Protein AF-A0A259LUR7-F1 (afdb_monomer_lite)

Sequence (280 aa):
MTHTVEKIGGTCMSRAPELLDSLWLRDDPYGRIFVVSAFGGITNRLLEHKKSGQSGVYALFADADNDEGWSEALTATGAEMIRLNSEILSDVGDRQRADAFVRDRIEGARACMIDLQRLCSYGHFRIEAHLMTLRELLSGLGEAHSAFVSTLLLNRNGVNARFVDLTGWRDDAQPDLETRISQGLEGLDLSSDLPIVTGYAQCSEGLMREYDRGYTEVVFAHMAAQTHAAEAIIHKEFHLSSADPKLVGLDNVRKIGRTSYDVADQLSNLGMEAIHPNAA

Radius of gyration: 19.08 Å; chains: 1; bounding box: 49×48×49 Å

Foldseek 3Di:
DFAEEEEEEQDVLLCLVVCCDVPCPDDPNFRYEYAYFFHPCLLCQLQNPPPPRHGHLLNVLVPPPRPCPSVVSLVVSLVVLLVSLVVLDVDPVLSVVLNVLSVVLSVVLVVVSVVLVVVVVPVVDDSVVCSLVNSLSSRLSRQQSSLSSSQSSVVVVVAQEDEQRQSCVVPPDAAALLVSLCVSCPPDDRRRYHYRYGLGHRHPVRQCVVQPSLSSLQSQLSNCVSVVHPYRYYDDPDAQWPDPCVVVNPVPIDHDDDDDLVVQLVCCVVVSNPHRNVSD

Secondary structure (DSSP, 8-state):
---EEEEE-HHHHTTTTTTIIIIISSS-S-SEEEEEPPPTTHHHHHSB-TTT--B-HHHHHHSTT-TTHHHHHHHHHHHHHHHHHHHH--SHHHHHHHHHHHHHHHHHHHHHHHHHHHHHTSTT--THHHHHHHHHHHHHHHHHHHHHHHHHHHHHTT--EEEE--S-TT------HHHHHHHHHTT--TTT-EEEEES----TT-HHHHHTT-HHHHHHHHHHHHHT-SEEEEE-SS--BSS-HHHH-GGG--B--S--HHHHHHHHHTT--SS-GGG-

Structure (mmCIF, N/CA/C/O backbone):
data_AF-A0A259LUR7-F1
#
_entry.id   AF-A0A259LUR7-F1
#
loop_
_atom_site.group_PDB
_atom_site.id
_atom_site.type_symbol
_atom_site.label_atom_id
_atom_site.label_alt_id
_atom_site.label_comp_id
_atom_site.label_asym_id
_atom_site.label_entity_id
_atom_site.label_seq_id
_atom_site.pdbx_PDB_ins_code
_atom_site.Cartn_x
_atom_site.Cartn_y
_atom_site.Cartn_z
_atom_site.occupancy
_atom_site.B_iso_or_equiv
_atom_site.auth_seq_id
_atom_site.auth_comp_id
_atom_site.auth_asym_id
_atom_site.auth_atom_id
_atom_site.pdbx_PDB_model_num
ATOM 1 N N . MET A 1 1 ? -7.204 10.844 23.139 1.00 67.88 1 MET A N 1
ATOM 2 C CA . MET A 1 1 ? -8.088 9.764 22.657 1.00 67.88 1 MET A CA 1
ATOM 3 C C . MET A 1 1 ? -7.247 8.503 22.607 1.00 67.88 1 MET A C 1
ATOM 5 O O . MET A 1 1 ? -6.068 8.622 22.313 1.00 67.88 1 MET A O 1
ATOM 9 N N . THR A 1 2 ? -7.793 7.348 22.968 1.00 90.50 2 THR A N 1
ATOM 10 C CA . THR A 1 2 ? -7.097 6.066 22.788 1.00 90.50 2 THR A CA 1
ATOM 11 C C . THR A 1 2 ? -7.327 5.631 21.345 1.00 90.50 2 THR A C 1
ATOM 13 O O . THR A 1 2 ? -8.485 5.528 20.950 1.00 90.50 2 THR A O 1
ATOM 16 N N . HIS A 1 3 ? -6.267 5.424 20.562 1.00 96.56 3 HIS A N 1
ATOM 17 C CA . HIS A 1 3 ? -6.364 4.958 19.174 1.00 96.56 3 HIS A CA 1
ATOM 18 C C . HIS A 1 3 ? -5.479 3.739 18.914 1.00 96.56 3 HIS A C 1
ATOM 20 O O . HIS A 1 3 ? -4.580 3.424 19.700 1.00 96.56 3 HIS A O 1
ATOM 26 N N . THR A 1 4 ? -5.737 3.068 17.796 1.00 97.88 4 THR A N 1
ATOM 27 C CA . THR A 1 4 ? -4.938 1.946 17.296 1.00 97.88 4 THR A CA 1
ATOM 28 C C . THR A 1 4 ? -4.273 2.306 15.973 1.00 97.88 4 THR A C 1
ATOM 30 O O . THR A 1 4 ? -4.775 3.121 15.195 1.00 97.88 4 THR A O 1
ATOM 33 N N . VAL A 1 5 ? -3.127 1.684 15.707 1.00 98.38 5 VAL A N 1
ATOM 34 C CA . VAL A 1 5 ? -2.530 1.648 14.368 1.00 98.38 5 VAL A CA 1
ATOM 35 C C . VAL A 1 5 ? -2.613 0.206 13.894 1.00 98.38 5 VAL A C 1
ATOM 37 O O . VAL A 1 5 ? -2.293 -0.716 14.643 1.00 98.38 5 VAL A O 1
ATOM 40 N N . GLU A 1 6 ? -3.096 -0.005 12.674 1.00 97.69 6 GLU A N 1
ATOM 41 C CA . GLU A 1 6 ? -3.470 -1.318 12.163 1.00 97.69 6 GLU A CA 1
ATOM 42 C C . GLU A 1 6 ? -2.860 -1.572 10.782 1.00 97.69 6 GLU A C 1
ATOM 44 O O . GLU A 1 6 ? -3.141 -0.854 9.824 1.00 97.69 6 GLU A O 1
ATOM 49 N N . LYS A 1 7 ? -2.044 -2.618 10.644 1.00 96.50 7 LYS A N 1
ATOM 50 C CA . LYS A 1 7 ? -1.441 -3.008 9.367 1.00 96.50 7 LYS A CA 1
ATOM 51 C C . LYS A 1 7 ? -2.257 -4.077 8.664 1.00 96.50 7 LYS A C 1
ATOM 53 O O . LYS A 1 7 ? -2.605 -5.090 9.269 1.00 96.50 7 LYS A O 1
ATOM 58 N N . ILE A 1 8 ? -2.476 -3.914 7.361 1.00 95.31 8 ILE A N 1
ATOM 59 C CA . ILE A 1 8 ? -3.173 -4.906 6.531 1.00 95.31 8 ILE A CA 1
ATOM 60 C C . ILE A 1 8 ? -2.268 -5.357 5.386 1.00 95.31 8 ILE A C 1
ATOM 62 O O . ILE A 1 8 ? -1.813 -4.554 4.576 1.00 95.31 8 ILE A O 1
ATOM 66 N N . GLY A 1 9 ? -1.997 -6.664 5.320 1.00 92.31 9 GLY A N 1
ATOM 67 C CA . GLY A 1 9 ? -1.185 -7.260 4.255 1.00 92.31 9 GLY A CA 1
ATOM 68 C C . GLY A 1 9 ? -1.928 -7.402 2.921 1.00 92.31 9 GLY A C 1
ATOM 69 O O . GLY A 1 9 ? -3.157 -7.427 2.873 1.00 92.31 9 GLY A O 1
ATOM 70 N N . GLY A 1 10 ? -1.177 -7.570 1.828 1.00 91.38 10 GLY A N 1
ATOM 71 C CA . GLY A 1 10 ? -1.735 -7.543 0.469 1.00 91.38 10 GLY A CA 1
ATOM 72 C C . GLY A 1 10 ? -2.811 -8.596 0.176 1.00 91.38 10 GLY A C 1
ATOM 73 O O . GLY A 1 10 ? -3.786 -8.297 -0.509 1.00 91.38 10 GLY A O 1
ATOM 74 N N . THR A 1 11 ? -2.696 -9.803 0.744 1.00 89.81 11 THR A N 1
ATOM 75 C CA . THR A 1 11 ? -3.731 -10.850 0.622 1.00 89.81 11 THR A CA 1
ATOM 76 C C . THR A 1 11 ? -5.062 -10.407 1.237 1.00 89.81 11 THR A C 1
ATOM 78 O O . THR A 1 11 ? -6.119 -10.644 0.658 1.00 89.81 11 THR A O 1
ATOM 81 N N . CYS A 1 12 ? -5.016 -9.746 2.398 1.00 92.00 12 CYS A N 1
ATOM 82 C CA . CYS A 1 12 ? -6.200 -9.207 3.064 1.00 92.00 12 CYS A CA 1
ATOM 83 C C . CYS A 1 12 ? -6.758 -8.002 2.297 1.00 92.00 12 CYS A C 1
ATOM 85 O O . CYS A 1 12 ? -7.969 -7.911 2.113 1.00 92.00 12 CYS A O 1
ATOM 87 N N . MET A 1 13 ? -5.889 -7.127 1.775 1.00 95.00 13 MET A N 1
ATOM 88 C CA . MET A 1 13 ? -6.303 -5.978 0.960 1.00 95.00 13 MET A CA 1
ATOM 89 C C . MET A 1 13 ? -7.089 -6.402 -0.282 1.00 95.00 13 MET A C 1
ATOM 91 O O . MET A 1 13 ? -8.112 -5.799 -0.590 1.00 95.00 13 MET A O 1
ATOM 95 N N . SER A 1 14 ? -6.683 -7.477 -0.966 1.00 93.62 14 SER A N 1
ATOM 96 C CA . SER A 1 14 ? -7.426 -8.008 -2.123 1.00 93.62 14 SER A CA 1
ATOM 97 C C . SER A 1 14 ? -8.834 -8.510 -1.785 1.00 93.62 14 SER A C 1
ATOM 99 O O . SER A 1 14 ? -9.627 -8.744 -2.689 1.00 93.62 14 SER A O 1
ATOM 101 N N . ARG A 1 15 ? -9.156 -8.661 -0.497 1.00 94.25 15 ARG A N 1
ATOM 102 C CA . ARG A 1 15 ? -10.472 -9.057 0.017 1.00 94.25 15 ARG A CA 1
ATOM 103 C C . ARG A 1 15 ? -11.157 -7.914 0.769 1.00 94.25 15 ARG A C 1
ATOM 105 O O . ARG A 1 15 ? -12.073 -8.160 1.546 1.00 94.25 15 ARG A O 1
ATOM 112 N N . ALA A 1 16 ? -10.732 -6.664 0.559 1.00 94.69 16 ALA A N 1
ATOM 113 C CA . ALA A 1 16 ? -11.264 -5.509 1.280 1.00 94.69 16 ALA A CA 1
ATOM 114 C C . ALA A 1 16 ? -12.808 -5.418 1.284 1.00 94.69 16 ALA A C 1
ATOM 116 O O . ALA A 1 16 ? -13.345 -5.169 2.364 1.00 94.69 16 ALA A O 1
ATOM 117 N N . PRO A 1 17 ? -13.538 -5.692 0.177 1.00 95.50 17 PRO A N 1
ATOM 118 C CA . PRO A 1 17 ? -15.003 -5.705 0.190 1.00 95.50 17 PRO A CA 1
ATOM 119 C C . PRO A 1 17 ? -15.596 -6.774 1.114 1.00 95.50 17 PRO A C 1
ATOM 121 O O . PRO A 1 17 ? -16.579 -6.516 1.799 1.00 95.50 17 PRO A O 1
ATOM 124 N N . GLU A 1 18 ? -14.987 -7.962 1.172 1.00 95.31 18 GLU A N 1
ATOM 125 C CA . GLU A 1 18 ? -15.431 -9.058 2.048 1.00 95.31 18 GLU A CA 1
ATOM 126 C C . GLU A 1 18 ? -15.194 -8.743 3.529 1.00 95.31 18 GLU A C 1
ATOM 128 O O . GLU A 1 18 ? -15.870 -9.284 4.399 1.00 95.31 18 GLU A O 1
ATOM 133 N N . LEU A 1 19 ? -14.213 -7.885 3.814 1.00 94.25 19 LEU A N 1
ATOM 134 C CA . LEU A 1 19 ? -13.787 -7.533 5.164 1.00 94.25 19 LEU A CA 1
ATOM 135 C C . LEU A 1 19 ? -14.463 -6.262 5.700 1.00 94.25 19 LEU A C 1
ATOM 137 O O . LEU A 1 19 ? -14.112 -5.829 6.799 1.00 94.25 19 LEU A O 1
ATOM 141 N N . LEU A 1 20 ? -15.410 -5.664 4.961 1.00 95.12 20 LEU A N 1
ATOM 142 C CA . LEU A 1 20 ? -16.096 -4.426 5.354 1.00 95.12 20 LEU A CA 1
ATOM 143 C C . LEU A 1 20 ? -16.664 -4.520 6.770 1.00 95.12 20 LEU A C 1
ATOM 145 O O . LEU A 1 20 ? -16.180 -3.824 7.658 1.00 95.12 20 LEU A O 1
ATOM 149 N N . ASP A 1 21 ? -17.602 -5.430 7.010 1.00 93.56 21 ASP A N 1
ATOM 150 C CA . ASP A 1 21 ? -18.285 -5.522 8.306 1.00 93.56 21 ASP A CA 1
ATOM 151 C C . ASP A 1 21 ? -17.372 -6.060 9.417 1.00 93.56 21 ASP A C 1
ATOM 153 O O . ASP A 1 21 ? -17.455 -5.650 10.573 1.00 93.56 21 ASP A O 1
ATOM 157 N N . SER A 1 22 ? -16.479 -6.993 9.077 1.00 92.69 22 SER A N 1
ATOM 158 C CA . SER A 1 22 ? -15.672 -7.711 10.068 1.00 92.69 22 SER A CA 1
ATOM 159 C C . SER A 1 22 ? -14.420 -6.964 10.524 1.00 92.69 22 SER A C 1
ATOM 161 O O . SER A 1 22 ? -13.855 -7.315 11.559 1.00 92.69 22 SER A O 1
ATOM 163 N N . LEU A 1 23 ? -13.939 -5.992 9.745 1.00 94.25 23 LEU A N 1
ATOM 164 C CA . LEU A 1 23 ? -12.653 -5.336 9.986 1.00 94.25 23 LEU A CA 1
ATOM 165 C C . LEU A 1 23 ? -12.741 -3.821 9.850 1.00 94.25 23 LEU A C 1
ATOM 167 O O . LEU A 1 23 ? -12.366 -3.110 10.783 1.00 94.25 23 LEU A O 1
ATOM 171 N N . TRP A 1 24 ? -13.229 -3.324 8.716 1.00 94.62 24 TRP A N 1
ATOM 172 C CA . TRP A 1 24 ? -13.199 -1.892 8.423 1.00 94.62 24 TRP A CA 1
ATOM 173 C C . TRP A 1 24 ? -14.254 -1.108 9.202 1.00 94.62 24 TRP A C 1
ATOM 175 O O . TRP A 1 24 ? -13.941 -0.089 9.807 1.00 94.62 24 TRP A O 1
ATOM 185 N N . LEU A 1 25 ? -15.484 -1.619 9.213 1.00 94.06 25 LEU A N 1
ATOM 186 C CA . LEU A 1 25 ? -16.670 -1.018 9.829 1.00 94.06 25 LEU A CA 1
ATOM 187 C C . LEU A 1 25 ? -17.007 -1.654 11.182 1.00 94.06 25 LEU A C 1
ATOM 189 O O . LEU A 1 25 ? -18.087 -1.432 11.723 1.00 94.06 25 LEU A O 1
ATOM 193 N N . ARG A 1 26 ? -16.107 -2.494 11.702 1.00 91.00 26 ARG A N 1
ATOM 194 C CA . ARG A 1 26 ? -16.299 -3.164 12.983 1.00 91.00 26 ARG A CA 1
ATOM 195 C C . ARG A 1 26 ? -16.324 -2.126 14.103 1.00 91.00 26 ARG A C 1
ATOM 197 O O . ARG A 1 26 ? -15.383 -1.347 14.224 1.00 91.00 26 ARG A O 1
ATOM 204 N N . ASP A 1 27 ? -17.342 -2.217 14.955 1.00 88.50 27 ASP A N 1
ATOM 205 C CA . ASP A 1 27 ? -17.555 -1.324 16.096 1.00 88.50 27 ASP A CA 1
ATOM 206 C C . ASP A 1 27 ? -17.638 0.153 15.649 1.00 88.50 27 ASP A C 1
ATOM 208 O O . ASP A 1 27 ? -18.439 0.485 14.775 1.00 88.50 27 ASP A O 1
ATOM 212 N N . ASP A 1 28 ? -16.846 1.039 16.254 1.00 90.56 28 ASP A N 1
ATOM 213 C CA . ASP A 1 28 ? -16.634 2.401 15.766 1.00 90.56 28 ASP A CA 1
ATOM 214 C C . ASP A 1 28 ? -15.421 2.403 14.813 1.00 90.56 28 ASP A C 1
ATOM 216 O O . ASP A 1 28 ? -14.328 2.002 15.229 1.00 90.56 28 ASP A O 1
ATOM 220 N N . PRO A 1 29 ? -15.570 2.811 13.536 1.00 93.56 29 PRO A N 1
ATOM 221 C CA . PRO A 1 29 ? -14.447 2.875 12.606 1.00 93.56 29 PRO A CA 1
ATOM 222 C C . PRO A 1 29 ? -13.410 3.945 12.982 1.00 93.56 29 PRO A C 1
ATOM 224 O O . PRO A 1 29 ? -12.288 3.874 12.483 1.00 93.56 29 PRO A O 1
ATOM 227 N N . TYR A 1 30 ? -13.754 4.924 13.825 1.00 96.88 30 TYR A N 1
ATOM 228 C CA . TYR A 1 30 ? -12.861 6.016 14.217 1.00 96.88 30 TYR A CA 1
ATOM 229 C C . TYR A 1 30 ? -11.923 5.634 15.373 1.00 96.88 30 TYR A C 1
ATOM 231 O O . TYR A 1 30 ? -12.072 4.604 16.027 1.00 96.88 30 TYR A O 1
ATOM 239 N N . GLY A 1 31 ? -10.898 6.456 15.611 1.00 96.81 31 GLY A N 1
ATOM 240 C CA . GLY A 1 31 ? -9.822 6.149 16.559 1.00 96.81 31 GLY A CA 1
ATOM 241 C C . GLY A 1 31 ? -8.859 5.077 16.041 1.00 96.81 31 GLY A C 1
ATOM 242 O O . GLY A 1 31 ? -8.253 4.357 16.832 1.00 96.81 31 GLY A O 1
ATOM 243 N N . ARG A 1 32 ? -8.731 4.939 14.719 1.00 97.62 32 ARG A N 1
ATOM 244 C CA . ARG A 1 32 ? -7.927 3.904 14.058 1.00 97.62 32 ARG A CA 1
ATOM 245 C C . ARG A 1 32 ? -7.139 4.529 12.917 1.00 97.62 32 ARG A C 1
ATOM 247 O O . ARG A 1 32 ? -7.650 5.412 12.236 1.00 97.62 32 ARG A O 1
ATOM 254 N N . ILE A 1 33 ? -5.917 4.062 12.690 1.00 98.44 33 ILE A N 1
ATOM 255 C CA . ILE A 1 33 ? -5.103 4.409 11.519 1.00 98.44 33 ILE A CA 1
ATOM 256 C C . ILE A 1 33 ? -4.742 3.117 10.801 1.00 98.44 33 ILE A C 1
ATOM 258 O O . ILE A 1 33 ? -4.166 2.221 11.414 1.00 98.44 33 ILE A O 1
ATOM 262 N N . PHE A 1 34 ? -5.036 3.015 9.507 1.00 98.50 34 PHE A N 1
ATOM 263 C CA . PHE A 1 34 ? -4.683 1.838 8.721 1.00 98.50 34 PHE A CA 1
ATOM 264 C C . PHE A 1 34 ? -3.435 2.078 7.884 1.00 98.50 34 PHE A C 1
ATOM 266 O O . PHE A 1 34 ? -3.428 2.968 7.044 1.00 98.50 34 PHE A O 1
ATOM 273 N N . VAL A 1 35 ? -2.416 1.239 8.054 1.00 98.56 35 VAL A N 1
ATOM 274 C CA . VAL A 1 35 ? -1.229 1.194 7.190 1.00 98.56 35 VAL A CA 1
ATOM 275 C C . VAL A 1 35 ? -1.371 -0.005 6.258 1.00 98.56 35 VAL A C 1
ATOM 277 O O . VAL A 1 35 ? -1.315 -1.161 6.684 1.00 98.56 35 VAL A O 1
ATOM 280 N N . VAL A 1 36 ? -1.620 0.247 4.979 1.00 98.00 36 VAL A N 1
ATOM 281 C CA . VAL A 1 36 ? -2.017 -0.811 4.040 1.00 98.00 36 VAL A CA 1
ATOM 282 C C . VAL A 1 36 ? -0.890 -1.166 3.090 1.00 98.00 36 VAL A C 1
ATOM 284 O O . VAL A 1 36 ? -0.217 -0.274 2.592 1.00 98.00 36 VAL A O 1
ATOM 287 N N . SER A 1 37 ? -0.707 -2.465 2.834 1.00 96.50 37 SER A N 1
ATOM 288 C CA . SER A 1 37 ? 0.142 -2.962 1.748 1.00 96.50 37 SER A CA 1
ATOM 289 C C . SER A 1 37 ? -0.536 -2.790 0.376 1.00 96.50 37 SER A C 1
ATOM 291 O O . SER A 1 37 ? -1.762 -2.663 0.284 1.00 96.50 37 SER A O 1
ATOM 293 N N . ALA A 1 38 ? 0.224 -2.910 -0.715 1.00 97.19 38 ALA A N 1
ATOM 294 C CA . ALA A 1 38 ? -0.330 -3.046 -2.063 1.00 97.19 38 ALA A CA 1
ATOM 295 C C . ALA A 1 38 ? -1.276 -4.260 -2.165 1.00 97.19 38 ALA A C 1
ATOM 297 O O . ALA A 1 38 ? -1.117 -5.251 -1.444 1.00 97.19 38 ALA A O 1
ATOM 298 N N . PHE A 1 39 ? -2.229 -4.232 -3.104 1.00 97.25 39 PHE A N 1
ATOM 299 C CA . PHE A 1 39 ? -3.062 -5.406 -3.391 1.00 97.25 39 PHE A CA 1
ATOM 300 C C . PHE A 1 39 ? -2.204 -6.624 -3.771 1.00 97.25 39 PHE A C 1
ATOM 302 O O . PHE A 1 39 ? -1.136 -6.501 -4.382 1.00 97.25 39 PHE A O 1
ATOM 309 N N . GLY A 1 40 ? -2.680 -7.819 -3.415 1.00 94.00 40 GLY A N 1
ATOM 310 C CA . GLY A 1 40 ? -1.980 -9.079 -3.644 1.00 94.00 40 GLY A CA 1
ATOM 311 C C . GLY A 1 40 ? -1.472 -9.222 -5.082 1.00 94.00 40 GLY A C 1
ATOM 312 O O . GLY A 1 40 ? -2.227 -9.120 -6.043 1.00 94.00 40 GLY A O 1
ATOM 313 N N . GLY A 1 41 ? -0.167 -9.460 -5.229 1.00 92.31 41 GLY A N 1
ATOM 314 C CA . GLY A 1 41 ? 0.489 -9.666 -6.525 1.00 92.31 41 GLY A CA 1
ATOM 315 C C . GLY A 1 41 ? 0.944 -8.394 -7.252 1.00 92.31 41 GLY A C 1
ATOM 316 O O . GLY A 1 41 ? 1.804 -8.503 -8.126 1.00 92.31 41 GLY A O 1
ATOM 317 N N . ILE A 1 42 ? 0.476 -7.199 -6.875 1.00 96.44 42 ILE A N 1
ATOM 318 C CA . ILE A 1 42 ? 0.854 -5.946 -7.554 1.00 96.44 42 ILE A CA 1
ATOM 319 C C . ILE A 1 42 ? 2.341 -5.624 -7.371 1.00 96.44 42 ILE A C 1
ATOM 321 O O . ILE A 1 42 ? 3.044 -5.426 -8.361 1.00 96.44 42 ILE A O 1
ATOM 325 N N . THR A 1 43 ? 2.877 -5.704 -6.149 1.00 93.94 43 THR A N 1
ATOM 326 C CA . THR A 1 43 ? 4.319 -5.495 -5.902 1.00 93.94 43 THR A CA 1
ATOM 327 C C . THR A 1 43 ? 5.198 -6.485 -6.676 1.00 93.94 43 THR A C 1
ATOM 329 O O . THR A 1 43 ? 6.295 -6.137 -7.098 1.00 93.94 43 THR A O 1
ATOM 332 N N . ASN A 1 44 ? 4.730 -7.717 -6.920 1.00 93.31 44 ASN A N 1
ATOM 333 C CA . ASN A 1 44 ? 5.479 -8.687 -7.731 1.00 93.31 44 ASN A CA 1
ATOM 334 C C . ASN A 1 44 ? 5.552 -8.273 -9.203 1.00 93.31 44 ASN A C 1
ATOM 336 O O . ASN A 1 44 ? 6.588 -8.471 -9.829 1.00 93.31 44 ASN A O 1
ATOM 340 N N . ARG A 1 45 ? 4.466 -7.711 -9.749 1.00 95.25 45 ARG A N 1
ATOM 341 C CA . ARG A 1 45 ? 4.434 -7.201 -11.127 1.00 95.25 45 ARG A CA 1
ATOM 342 C C . ARG A 1 45 ? 5.310 -5.963 -11.286 1.00 95.25 45 ARG A C 1
ATOM 344 O O . ARG A 1 45 ? 5.985 -5.828 -12.298 1.00 95.25 45 ARG A O 1
ATOM 351 N N . LEU A 1 46 ? 5.332 -5.098 -10.274 1.00 95.38 46 LEU A N 1
ATOM 352 C CA . LEU A 1 46 ? 6.141 -3.879 -10.256 1.00 95.38 46 LEU A CA 1
ATOM 353 C C . LEU A 1 46 ? 7.638 -4.169 -10.088 1.00 95.38 46 LEU A C 1
ATOM 355 O O . LEU A 1 46 ? 8.455 -3.480 -10.687 1.00 95.38 46 LEU A O 1
ATOM 359 N N . LEU A 1 47 ? 8.006 -5.185 -9.305 1.00 91.94 47 LEU A N 1
ATOM 360 C CA . LEU A 1 47 ? 9.402 -5.462 -8.963 1.00 91.94 47 LEU A CA 1
ATOM 361 C C . LEU A 1 47 ? 9.938 -6.733 -9.637 1.00 91.94 47 LEU A C 1
ATOM 363 O O . LEU A 1 47 ? 10.375 -6.718 -10.786 1.00 91.94 47 LEU A O 1
ATOM 367 N N . GLU A 1 48 ? 9.855 -7.846 -8.914 1.00 84.88 48 GLU A N 1
ATOM 368 C CA . GLU A 1 48 ? 10.128 -9.203 -9.371 1.00 84.88 48 GLU A CA 1
ATOM 369 C C . GLU A 1 48 ? 9.276 -10.194 -8.572 1.00 84.88 48 GLU A C 1
ATOM 371 O O . GLU A 1 48 ? 8.891 -9.945 -7.421 1.00 84.88 48 GLU A O 1
ATOM 376 N N . HIS A 1 49 ? 8.956 -11.347 -9.146 1.00 75.25 49 HIS A N 1
ATOM 377 C CA . HIS A 1 49 ? 8.159 -12.339 -8.441 1.00 75.25 49 HIS A CA 1
ATOM 378 C C . HIS A 1 49 ? 9.025 -13.158 -7.470 1.00 75.25 49 HIS A C 1
ATOM 380 O O . HIS A 1 49 ? 9.728 -14.078 -7.889 1.00 75.25 49 HIS A O 1
ATOM 386 N N . LYS A 1 50 ? 8.911 -12.893 -6.156 1.00 63.56 50 LYS A N 1
ATOM 387 C CA . LYS A 1 50 ? 9.736 -13.530 -5.098 1.00 63.56 50 LYS A CA 1
ATOM 388 C C . LYS A 1 50 ? 9.818 -15.062 -5.179 1.00 63.56 50 LYS A C 1
ATOM 390 O O . LYS A 1 50 ? 10.833 -15.631 -4.809 1.00 63.56 50 LYS A O 1
ATOM 395 N N . LYS A 1 51 ? 8.752 -15.735 -5.635 1.00 64.50 51 LYS A N 1
ATOM 396 C CA . LYS A 1 51 ? 8.668 -17.211 -5.653 1.00 64.50 51 LYS A CA 1
ATOM 397 C C . LYS A 1 51 ? 9.037 -17.866 -6.980 1.00 64.50 51 LYS A C 1
ATOM 399 O O . LYS A 1 51 ? 9.440 -19.019 -6.980 1.00 64.50 51 LYS A O 1
ATOM 404 N N . SER A 1 52 ? 8.815 -17.178 -8.098 1.00 69.12 52 SER A N 1
ATOM 405 C CA . SER A 1 52 ? 8.977 -17.776 -9.436 1.00 69.12 52 SER A CA 1
ATOM 406 C C . SER A 1 52 ? 10.160 -17.194 -10.195 1.00 69.12 52 SER A C 1
ATOM 408 O O . SER A 1 52 ? 10.520 -17.734 -11.233 1.00 69.12 52 SER A O 1
ATOM 410 N N . GLY A 1 53 ? 10.743 -16.091 -9.712 1.00 68.50 53 GLY A N 1
ATOM 411 C CA . GLY A 1 53 ? 11.802 -15.372 -10.412 1.00 68.50 53 GLY A CA 1
ATOM 412 C C . GLY A 1 53 ? 11.323 -14.638 -11.665 1.00 68.50 53 GLY A C 1
ATOM 413 O O . GLY A 1 53 ? 12.148 -14.075 -12.370 1.00 68.50 53 GLY A O 1
ATOM 414 N N . GLN A 1 54 ? 10.015 -14.627 -11.957 1.00 79.81 54 GLN A N 1
ATOM 415 C CA . GLN A 1 54 ? 9.486 -13.900 -13.108 1.00 79.81 54 GLN A CA 1
ATOM 416 C C . GLN A 1 54 ? 9.774 -12.402 -12.956 1.00 79.81 54 GLN A C 1
ATOM 418 O O . GLN A 1 54 ? 9.406 -11.796 -11.944 1.00 79.81 54 GLN A O 1
ATOM 423 N N . SER A 1 55 ? 10.414 -11.821 -13.969 1.00 84.50 55 SER A N 1
ATOM 424 C CA . SER A 1 55 ? 10.776 -10.407 -13.993 1.00 84.50 55 SER A CA 1
ATOM 425 C C . SER A 1 55 ? 9.527 -9.526 -14.004 1.00 84.50 55 SER A C 1
ATOM 427 O O . SER A 1 55 ? 8.648 -9.688 -14.853 1.00 84.50 55 SER A O 1
ATOM 429 N N . GLY A 1 56 ? 9.440 -8.612 -13.038 1.00 90.62 56 GLY A N 1
ATOM 430 C CA . GLY A 1 56 ? 8.489 -7.505 -13.057 1.00 90.62 56 GLY A CA 1
ATOM 431 C C . GLY A 1 56 ? 9.097 -6.280 -13.741 1.00 90.62 56 GLY A C 1
ATOM 432 O O . GLY A 1 56 ? 10.174 -6.361 -14.331 1.00 90.62 56 GLY A O 1
ATOM 433 N N . VAL A 1 57 ? 8.413 -5.139 -13.654 1.00 94.12 57 VAL A N 1
ATOM 434 C CA . VAL A 1 57 ? 8.823 -3.885 -14.310 1.00 94.12 57 VAL A CA 1
ATOM 435 C C . VAL A 1 57 ? 10.254 -3.494 -13.941 1.00 94.12 57 VAL A C 1
ATOM 437 O O . VAL A 1 57 ? 11.061 -3.247 -14.832 1.00 94.12 57 VAL A O 1
ATOM 440 N N . TYR A 1 58 ? 10.585 -3.482 -12.648 1.00 92.69 58 TYR A N 1
ATOM 441 C CA . TYR A 1 58 ? 11.929 -3.157 -12.167 1.00 92.69 58 TYR A CA 1
ATOM 442 C C . TYR A 1 58 ? 12.989 -4.105 -12.732 1.00 92.69 58 TYR A C 1
ATOM 444 O O . TYR A 1 58 ? 13.998 -3.645 -13.258 1.00 92.69 58 TYR A O 1
ATOM 452 N N . ALA A 1 59 ? 12.763 -5.419 -12.636 1.00 89.69 59 ALA A N 1
ATOM 453 C CA . ALA A 1 59 ? 13.731 -6.407 -13.100 1.00 89.69 59 ALA A CA 1
ATOM 454 C C . ALA A 1 59 ? 13.956 -6.317 -14.616 1.00 89.69 59 ALA A C 1
ATOM 456 O O . ALA A 1 59 ? 15.095 -6.391 -15.059 1.00 89.69 59 ALA A O 1
ATOM 457 N N . LEU A 1 60 ? 12.892 -6.093 -15.394 1.00 89.88 60 LEU A N 1
ATOM 458 C CA . LEU A 1 60 ? 12.987 -5.870 -16.840 1.00 89.88 60 LEU A CA 1
ATOM 459 C C . LEU A 1 60 ? 13.702 -4.561 -17.186 1.00 89.88 60 LEU A C 1
ATOM 461 O O . LEU A 1 60 ? 14.373 -4.496 -18.204 1.00 89.88 60 LEU A O 1
ATOM 465 N N . PHE A 1 61 ? 13.554 -3.520 -16.365 1.00 88.94 61 PHE A N 1
ATOM 466 C CA . PHE A 1 61 ? 14.255 -2.254 -16.575 1.00 88.94 61 PHE A CA 1
ATOM 467 C C . PHE A 1 61 ? 15.744 -2.348 -16.215 1.00 88.94 61 PHE A C 1
ATOM 469 O O . PHE A 1 61 ? 16.580 -1.719 -16.854 1.00 88.94 61 PHE A O 1
ATOM 476 N N . ALA A 1 62 ? 16.081 -3.118 -15.178 1.00 86.44 62 ALA A N 1
ATOM 477 C CA . ALA A 1 62 ? 17.460 -3.328 -14.748 1.00 86.44 62 ALA A CA 1
ATOM 478 C C . ALA A 1 62 ? 18.253 -4.229 -15.714 1.00 86.44 62 ALA A C 1
ATOM 480 O O . ALA A 1 62 ? 19.473 -4.094 -15.806 1.00 86.44 62 ALA A O 1
ATOM 481 N N . ASP A 1 63 ? 17.571 -5.132 -16.423 1.00 80.19 63 ASP A N 1
ATOM 482 C CA . ASP A 1 63 ? 18.153 -6.027 -17.424 1.00 80.19 63 ASP A CA 1
ATOM 483 C C . ASP A 1 63 ? 18.209 -5.320 -18.794 1.00 80.19 63 ASP A C 1
ATOM 485 O O . ASP A 1 63 ? 17.296 -5.401 -19.614 1.00 80.19 63 ASP A O 1
ATOM 489 N N . ALA A 1 64 ? 19.274 -4.539 -18.997 1.00 60.16 64 ALA A N 1
ATOM 490 C CA . ALA A 1 64 ? 19.443 -3.545 -20.065 1.00 60.16 64 ALA A CA 1
ATOM 491 C C . ALA A 1 64 ? 19.515 -4.089 -21.514 1.00 60.16 64 ALA A C 1
ATOM 493 O O . ALA A 1 64 ? 19.767 -3.313 -22.433 1.00 60.16 64 ALA A O 1
ATOM 494 N N . ASP A 1 65 ? 19.286 -5.385 -21.735 1.00 56.84 65 ASP A N 1
ATOM 495 C CA . ASP A 1 65 ? 19.338 -6.023 -23.060 1.00 56.84 65 ASP A CA 1
ATOM 496 C C . ASP A 1 65 ? 17.966 -6.080 -23.772 1.00 56.84 65 ASP A C 1
ATOM 498 O O . ASP A 1 65 ? 17.870 -6.586 -24.893 1.00 56.84 65 ASP A O 1
ATOM 502 N N . ASN A 1 66 ? 16.889 -5.567 -23.157 1.00 53.72 66 ASN A N 1
ATOM 503 C CA . ASN A 1 66 ? 15.537 -5.608 -23.727 1.00 53.72 66 ASN A CA 1
ATOM 504 C C . ASN A 1 66 ? 14.857 -4.224 -23.713 1.00 53.72 66 ASN A C 1
ATOM 506 O O . ASN A 1 66 ? 14.139 -3.874 -22.775 1.00 53.72 66 ASN A O 1
ATOM 510 N N . ASP A 1 67 ? 15.082 -3.449 -24.778 1.00 63.12 67 ASP A N 1
ATOM 511 C CA . ASP A 1 67 ? 14.814 -2.001 -24.853 1.00 63.12 67 ASP A CA 1
ATOM 512 C C . ASP A 1 67 ? 13.358 -1.559 -24.571 1.00 63.12 67 ASP A C 1
ATOM 514 O O . ASP A 1 67 ? 13.144 -0.399 -24.217 1.00 63.12 67 ASP A O 1
ATOM 518 N N . GLU A 1 68 ? 12.355 -2.447 -24.660 1.00 70.69 68 GLU A N 1
ATOM 519 C CA . GLU A 1 68 ? 10.932 -2.088 -24.465 1.00 70.69 68 GLU A CA 1
ATOM 520 C C . GLU A 1 68 ? 10.147 -2.985 -23.484 1.00 70.69 68 GLU A C 1
ATOM 522 O O . GLU A 1 68 ? 9.013 -2.658 -23.116 1.00 70.69 68 GLU A O 1
ATOM 527 N N . GLY A 1 69 ? 10.734 -4.079 -22.982 1.00 87.31 69 GLY A N 1
ATOM 528 C CA . GLY A 1 69 ? 10.001 -5.082 -22.191 1.00 87.31 69 GLY A CA 1
ATOM 529 C C . GLY A 1 69 ? 9.415 -4.543 -20.878 1.00 87.31 69 GLY A C 1
ATOM 530 O O . GLY A 1 69 ? 8.304 -4.903 -20.480 1.00 87.31 69 GLY A O 1
ATOM 531 N N . TRP A 1 70 ? 10.120 -3.622 -20.215 1.00 91.69 70 TRP A N 1
ATOM 532 C CA . TRP A 1 70 ? 9.633 -2.985 -18.988 1.00 91.69 70 TRP A CA 1
ATOM 533 C C . TRP A 1 70 ? 8.401 -2.099 -19.240 1.00 91.69 70 TRP A C 1
ATOM 535 O O . TRP A 1 70 ? 7.518 -2.012 -18.385 1.00 91.69 70 TRP A O 1
ATOM 545 N N . SER A 1 71 ? 8.316 -1.461 -20.414 1.00 93.25 71 SER A N 1
ATOM 546 C CA . SER A 1 71 ? 7.242 -0.528 -20.775 1.00 93.25 71 SER A CA 1
ATOM 547 C C . SER A 1 71 ? 5.932 -1.278 -21.020 1.00 93.25 71 SER A C 1
ATOM 549 O O . SER A 1 71 ? 4.862 -0.848 -20.568 1.00 93.25 71 SER A O 1
ATOM 551 N N . GLU A 1 72 ? 6.017 -2.445 -21.663 1.00 93.12 72 GLU A N 1
ATOM 552 C CA . GLU A 1 72 ? 4.899 -3.379 -21.811 1.00 93.12 72 GLU A CA 1
ATOM 553 C C . GLU A 1 72 ? 4.455 -3.940 -20.455 1.00 93.12 72 GLU A C 1
ATOM 555 O O . GLU A 1 72 ? 3.261 -3.930 -20.143 1.00 93.12 72 GLU A O 1
ATOM 560 N N . ALA A 1 73 ? 5.401 -4.357 -19.606 1.00 94.69 73 ALA A N 1
ATOM 561 C CA . ALA A 1 73 ? 5.099 -4.854 -18.265 1.00 94.69 73 ALA A CA 1
ATOM 562 C C . ALA A 1 73 ? 4.430 -3.789 -17.380 1.00 94.69 73 ALA A C 1
ATOM 564 O O . ALA A 1 73 ? 3.505 -4.101 -16.623 1.00 94.69 73 ALA A O 1
ATOM 565 N N . LEU A 1 74 ? 4.844 -2.525 -17.498 1.00 96.50 74 LEU A N 1
ATOM 566 C CA . LEU A 1 74 ? 4.243 -1.408 -16.774 1.00 96.50 74 LEU A CA 1
ATOM 567 C C . LEU A 1 74 ? 2.806 -1.154 -17.252 1.00 96.50 74 LEU A C 1
ATOM 569 O O . LEU A 1 74 ? 1.900 -1.010 -16.431 1.00 96.50 74 LEU A O 1
ATOM 573 N N . THR A 1 75 ? 2.571 -1.205 -18.566 1.00 96.81 75 THR A N 1
ATOM 574 C CA . THR A 1 75 ? 1.222 -1.129 -19.154 1.00 96.81 75 THR A CA 1
ATOM 575 C C . THR A 1 75 ? 0.329 -2.269 -18.662 1.00 96.81 75 THR A C 1
ATOM 577 O O . THR A 1 75 ? -0.795 -2.030 -18.220 1.00 96.81 75 THR A O 1
ATOM 580 N N . ALA A 1 76 ? 0.832 -3.506 -18.680 1.00 97.31 76 ALA A N 1
ATOM 581 C CA . ALA A 1 76 ? 0.103 -4.674 -18.195 1.00 97.31 76 ALA A CA 1
ATOM 582 C C . ALA A 1 76 ? -0.199 -4.582 -16.689 1.00 97.31 76 ALA A C 1
ATOM 584 O O . ALA A 1 76 ? -1.269 -4.991 -16.241 1.00 97.31 76 ALA A O 1
ATOM 585 N N . THR A 1 77 ? 0.717 -4.007 -15.909 1.00 98.00 77 THR A N 1
ATOM 586 C CA . THR A 1 77 ? 0.516 -3.753 -14.477 1.00 98.00 77 THR A CA 1
ATOM 587 C C . THR A 1 77 ? -0.579 -2.715 -14.248 1.00 98.00 77 THR A C 1
ATOM 589 O O . THR A 1 77 ? -1.484 -2.965 -13.456 1.00 98.00 77 THR A O 1
ATOM 592 N N . GLY A 1 78 ? -0.570 -1.599 -14.984 1.00 98.50 78 GLY A N 1
ATOM 593 C CA . GLY A 1 78 ? -1.641 -0.600 -14.922 1.00 98.50 78 GLY A CA 1
ATOM 594 C C . GLY A 1 78 ? -3.010 -1.171 -15.310 1.00 98.50 78 GLY A C 1
ATOM 595 O O . GLY A 1 78 ? -4.008 -0.889 -14.648 1.00 98.50 78 GLY A O 1
ATOM 596 N N . ALA A 1 79 ? -3.060 -2.035 -16.328 1.00 98.50 79 ALA A N 1
ATOM 597 C CA . ALA A 1 79 ? -4.283 -2.739 -16.711 1.00 98.50 79 ALA A CA 1
ATOM 598 C C . ALA A 1 79 ? -4.790 -3.675 -15.599 1.00 98.50 79 ALA A C 1
ATOM 600 O O . ALA A 1 79 ? -5.989 -3.705 -15.328 1.00 98.50 79 ALA A O 1
ATOM 601 N N . GLU A 1 80 ? -3.894 -4.394 -14.916 1.00 98.44 80 GLU A N 1
ATOM 602 C CA . GLU A 1 80 ? -4.259 -5.226 -13.763 1.00 98.44 80 GLU A CA 1
ATOM 603 C C . GLU A 1 80 ? -4.779 -4.387 -12.588 1.00 98.44 80 GLU A C 1
ATOM 605 O O . GLU A 1 80 ? -5.772 -4.751 -11.963 1.00 98.44 80 GLU A O 1
ATOM 610 N N . MET A 1 81 ? -4.158 -3.242 -12.304 1.00 98.56 81 MET A N 1
ATOM 611 C CA . MET A 1 81 ? -4.615 -2.324 -11.255 1.00 98.56 81 MET A CA 1
ATOM 612 C C . MET A 1 81 ? -6.027 -1.789 -11.549 1.00 98.56 81 MET A C 1
ATOM 614 O O . MET A 1 81 ? -6.871 -1.757 -10.655 1.00 98.56 81 MET A O 1
ATOM 618 N N . ILE A 1 82 ? -6.317 -1.445 -12.808 1.00 98.56 82 ILE A N 1
ATOM 619 C CA . ILE A 1 82 ? -7.663 -1.057 -13.268 1.00 98.56 82 ILE A CA 1
ATOM 620 C C . ILE A 1 82 ? -8.649 -2.228 -13.155 1.00 98.56 82 ILE A C 1
ATOM 622 O O . ILE A 1 82 ? -9.784 -2.055 -12.709 1.00 98.56 82 ILE A O 1
ATOM 626 N N . ARG A 1 83 ? -8.224 -3.445 -13.507 1.00 98.31 83 ARG A N 1
ATOM 627 C CA . ARG A 1 83 ? -9.046 -4.650 -13.343 1.00 98.31 83 ARG A CA 1
ATOM 628 C C . ARG A 1 83 ? -9.438 -4.844 -11.874 1.00 98.31 83 ARG A C 1
ATOM 630 O O . ARG A 1 83 ? -10.620 -5.030 -11.595 1.00 98.31 83 ARG A O 1
ATOM 637 N N . LEU A 1 84 ? -8.490 -4.711 -10.943 1.00 97.94 84 LEU A N 1
ATOM 638 C CA . LEU A 1 84 ? -8.748 -4.782 -9.499 1.00 97.94 84 LEU A CA 1
ATOM 639 C C . LEU A 1 84 ? -9.725 -3.701 -9.022 1.00 97.94 84 LEU A C 1
ATOM 641 O O . LEU A 1 84 ? -10.595 -3.999 -8.209 1.00 97.94 84 LEU A O 1
ATOM 645 N N . ASN A 1 85 ? -9.658 -2.474 -9.556 1.00 98.31 85 ASN A N 1
ATOM 646 C CA . ASN A 1 85 ? -10.638 -1.432 -9.218 1.00 98.31 85 ASN A CA 1
ATOM 647 C C . ASN A 1 85 ? -12.071 -1.915 -9.464 1.00 98.31 85 ASN A C 1
ATOM 649 O O . ASN A 1 85 ? -12.957 -1.629 -8.664 1.00 98.31 85 ASN A O 1
ATOM 653 N N . SER A 1 86 ? -12.295 -2.674 -10.543 1.00 96.12 86 SER A N 1
ATOM 654 C CA . SER A 1 86 ? -13.616 -3.214 -10.876 1.00 96.12 86 SER A CA 1
ATOM 655 C C . SER A 1 86 ? -14.094 -4.351 -9.970 1.00 96.12 86 SER A C 1
ATOM 657 O O . SER A 1 86 ? -15.298 -4.574 -9.877 1.00 96.12 86 SER A O 1
ATOM 659 N N . GLU A 1 87 ? -13.173 -5.040 -9.294 1.00 96.25 87 GLU A N 1
ATOM 660 C CA . GLU A 1 87 ? -13.490 -6.082 -8.311 1.00 96.25 87 GLU A CA 1
ATOM 661 C C . GLU A 1 87 ? -13.774 -5.487 -6.930 1.00 96.25 87 GLU A C 1
ATOM 663 O O . GLU A 1 87 ? -14.636 -5.982 -6.207 1.00 96.25 87 GLU A O 1
ATOM 668 N N . ILE A 1 88 ? -13.063 -4.414 -6.571 1.00 97.38 88 ILE A N 1
ATOM 669 C CA . ILE A 1 88 ? -13.154 -3.789 -5.249 1.00 97.38 88 ILE A CA 1
ATOM 670 C C . ILE A 1 88 ? -14.284 -2.752 -5.176 1.00 97.38 88 ILE A C 1
ATOM 672 O O . ILE A 1 88 ? -14.955 -2.644 -4.152 1.00 97.38 88 ILE A O 1
ATOM 676 N N . LEU A 1 89 ? -14.510 -1.982 -6.245 1.00 98.12 89 LEU A N 1
ATOM 677 C CA . LEU A 1 89 ? -15.458 -0.866 -6.270 1.00 98.12 89 LEU A CA 1
ATOM 678 C C . LEU A 1 89 ? -16.665 -1.192 -7.155 1.00 98.12 89 LEU A C 1
ATOM 680 O O . LEU A 1 89 ? -16.538 -1.415 -8.358 1.00 98.12 89 LEU A O 1
ATOM 684 N N . SER A 1 90 ? -17.865 -1.150 -6.577 1.00 95.75 90 SER A N 1
ATOM 685 C CA . SER A 1 90 ? -19.118 -1.391 -7.305 1.00 95.75 90 SER A CA 1
ATOM 686 C C . SER A 1 90 ? -19.613 -0.152 -8.068 1.00 95.75 90 SER A C 1
ATOM 688 O O . SER A 1 90 ? -20.131 -0.261 -9.187 1.00 95.75 90 SER A O 1
ATOM 690 N N . ASP A 1 91 ? -19.418 1.041 -7.501 1.00 97.81 91 ASP A N 1
ATOM 691 C CA . ASP A 1 91 ? -19.853 2.306 -8.094 1.00 97.81 91 ASP A CA 1
ATOM 692 C C . ASP A 1 91 ? -19.044 2.672 -9.349 1.00 97.81 91 ASP A C 1
ATOM 694 O O . ASP A 1 91 ? -17.833 2.463 -9.435 1.00 97.81 91 ASP A O 1
ATOM 698 N N . VAL A 1 92 ? -19.717 3.219 -10.363 1.00 97.62 92 VAL A N 1
ATOM 699 C CA . VAL A 1 92 ? -19.063 3.611 -11.625 1.00 97.62 92 VAL A CA 1
ATOM 700 C C . VAL A 1 92 ? -18.193 4.854 -11.433 1.00 97.62 92 VAL A C 1
ATOM 702 O O . VAL A 1 92 ? -17.100 4.918 -11.993 1.00 97.62 92 VAL A O 1
ATOM 705 N N . GLY A 1 93 ? -18.651 5.826 -10.639 1.00 98.31 93 GLY A N 1
ATOM 706 C CA . GLY A 1 93 ? -17.912 7.062 -10.387 1.00 98.31 93 GLY A CA 1
ATOM 707 C C . GLY A 1 93 ? -16.622 6.806 -9.612 1.00 98.31 93 GLY A C 1
ATOM 708 O O . GLY A 1 93 ? -15.565 7.315 -9.986 1.00 98.31 93 GLY A O 1
ATOM 709 N N . ASP A 1 94 ? -16.677 5.954 -8.588 1.00 98.50 94 ASP A N 1
ATOM 710 C CA . ASP A 1 94 ? -15.483 5.574 -7.825 1.00 98.50 94 ASP A CA 1
ATOM 711 C C . ASP A 1 94 ? -14.478 4.804 -8.686 1.00 98.50 94 ASP A C 1
ATOM 713 O O . ASP A 1 94 ? -13.287 5.114 -8.647 1.00 98.50 94 ASP A O 1
ATOM 717 N N . ARG A 1 95 ? -14.940 3.875 -9.537 1.00 98.56 95 ARG A N 1
ATOM 718 C CA . ARG A 1 95 ? -14.067 3.183 -10.502 1.00 98.56 95 ARG A CA 1
ATOM 719 C C . ARG A 1 95 ? -13.383 4.152 -11.456 1.00 98.56 95 ARG A C 1
ATOM 721 O O . ARG A 1 95 ? -12.174 4.084 -11.625 1.00 98.56 95 ARG A O 1
ATOM 728 N N . GLN A 1 96 ? -14.119 5.106 -12.026 1.00 98.62 96 GLN A N 1
ATOM 729 C CA . GLN A 1 96 ? -13.533 6.105 -12.924 1.00 98.62 96 GLN A CA 1
ATOM 730 C C . GLN A 1 96 ? -12.457 6.952 -12.232 1.00 98.62 96 GLN A C 1
ATOM 732 O O . GLN A 1 96 ? -11.420 7.233 -12.838 1.00 98.62 96 GLN A O 1
ATOM 737 N N . ARG A 1 97 ? -12.676 7.330 -10.964 1.00 98.62 97 ARG A N 1
ATOM 738 C CA . ARG A 1 97 ? -11.687 8.049 -10.145 1.00 98.62 97 ARG A CA 1
ATOM 739 C C . ARG A 1 97 ? -10.455 7.190 -9.867 1.00 98.62 97 ARG A C 1
ATOM 741 O O . ARG A 1 97 ? -9.340 7.671 -10.051 1.00 98.62 97 ARG A O 1
ATOM 748 N N . ALA A 1 98 ? -10.648 5.934 -9.469 1.00 98.75 98 ALA A N 1
ATOM 749 C CA . ALA A 1 98 ? -9.565 4.983 -9.229 1.00 98.75 98 ALA A CA 1
ATOM 750 C C . ALA A 1 98 ? -8.747 4.709 -10.500 1.00 98.75 98 ALA A C 1
ATOM 752 O O . ALA A 1 98 ? -7.519 4.735 -10.469 1.00 98.75 98 ALA A O 1
ATOM 753 N N . ASP A 1 99 ? -9.405 4.531 -11.643 1.00 98.81 99 ASP A N 1
ATOM 754 C CA . ASP A 1 99 ? -8.731 4.302 -12.919 1.00 98.81 99 ASP A CA 1
ATOM 755 C C . ASP A 1 99 ? -7.944 5.535 -13.373 1.00 98.81 99 ASP A C 1
ATOM 757 O O . ASP A 1 99 ? -6.858 5.411 -13.936 1.00 98.81 99 ASP A O 1
ATOM 761 N N . ALA A 1 100 ? -8.480 6.739 -13.143 1.00 98.81 100 ALA A N 1
ATOM 762 C CA . ALA A 1 100 ? -7.771 7.982 -13.433 1.00 98.81 100 ALA A CA 1
ATOM 763 C C . ALA A 1 100 ? -6.522 8.136 -12.555 1.00 98.81 100 ALA A C 1
ATOM 765 O O . ALA A 1 100 ? -5.469 8.503 -13.073 1.00 98.81 100 ALA A O 1
ATOM 766 N N . PHE A 1 101 ? -6.625 7.791 -11.269 1.00 98.81 101 PHE A N 1
ATOM 767 C CA . PHE A 1 101 ? -5.492 7.764 -10.347 1.00 98.81 101 PHE A CA 1
ATOM 768 C C . PHE A 1 101 ? -4.397 6.798 -10.821 1.00 98.81 101 PHE A C 1
ATOM 770 O O . PHE A 1 101 ? -3.236 7.189 -10.923 1.00 98.81 101 PHE A O 1
ATOM 777 N N . VAL A 1 102 ? -4.764 5.564 -11.189 1.00 98.69 102 VAL A N 1
ATOM 778 C CA . VAL A 1 102 ? -3.813 4.573 -11.724 1.00 98.69 102 VAL A CA 1
ATOM 779 C C . VAL A 1 102 ? -3.144 5.087 -12.999 1.00 98.69 102 VAL A C 1
ATOM 781 O O . VAL A 1 102 ? -1.926 4.997 -13.117 1.00 98.69 102 VAL A O 1
ATOM 784 N N . ARG A 1 103 ? -3.905 5.662 -13.940 1.00 98.62 103 ARG A N 1
ATOM 785 C CA . ARG A 1 103 ? -3.341 6.201 -15.189 1.00 98.62 103 ARG A CA 1
ATOM 786 C C . ARG A 1 103 ? -2.331 7.324 -14.946 1.00 98.62 103 ARG A C 1
ATOM 788 O O . ARG A 1 103 ? -1.262 7.278 -15.542 1.00 98.62 103 ARG A O 1
ATOM 795 N N . ASP A 1 104 ? -2.631 8.294 -14.076 1.00 98.31 104 ASP A N 1
ATOM 796 C CA . ASP A 1 104 ? -1.681 9.377 -13.748 1.00 98.31 104 ASP A CA 1
ATOM 797 C C . ASP A 1 104 ? -0.374 8.821 -13.164 1.00 98.31 104 ASP A C 1
ATOM 799 O O . ASP A 1 104 ? 0.717 9.208 -13.586 1.00 98.31 104 ASP A O 1
ATOM 803 N N . ARG A 1 105 ? -0.483 7.860 -12.242 1.00 98.00 105 ARG A N 1
ATOM 804 C CA . ARG A 1 105 ? 0.667 7.228 -11.587 1.00 98.00 105 ARG A CA 1
ATOM 805 C C . ARG A 1 105 ? 1.512 6.400 -12.553 1.00 98.00 105 ARG A C 1
ATOM 807 O O . ARG A 1 105 ? 2.732 6.538 -12.576 1.00 98.00 105 ARG A O 1
ATOM 814 N N . ILE A 1 106 ? 0.874 5.572 -13.375 1.00 98.12 106 ILE A N 1
ATOM 815 C CA . ILE A 1 106 ? 1.556 4.703 -14.341 1.00 98.12 106 ILE A CA 1
ATOM 816 C C . ILE A 1 106 ? 2.251 5.527 -15.429 1.00 98.12 106 ILE A C 1
ATOM 818 O O . ILE A 1 106 ? 3.421 5.280 -15.718 1.00 98.12 106 ILE A O 1
ATOM 822 N N . GLU A 1 107 ? 1.586 6.538 -15.990 1.00 97.69 107 GLU A N 1
ATOM 823 C CA . GLU A 1 107 ? 2.197 7.376 -17.027 1.00 97.69 107 GLU A CA 1
ATOM 824 C C . GLU A 1 107 ? 3.274 8.311 -16.463 1.00 97.69 107 GLU A C 1
ATOM 826 O O . GLU A 1 107 ? 4.306 8.513 -17.104 1.00 97.69 107 GLU A O 1
ATOM 831 N N . GLY A 1 108 ? 3.109 8.811 -15.233 1.00 96.88 108 GLY A N 1
ATOM 832 C CA . GLY A 1 108 ? 4.166 9.548 -14.540 1.00 96.88 108 GLY A CA 1
ATOM 833 C C . GLY A 1 108 ? 5.419 8.698 -14.304 1.00 96.88 108 GLY A C 1
ATOM 834 O O . GLY A 1 108 ? 6.533 9.151 -14.567 1.00 96.88 108 GLY A O 1
ATOM 835 N N . ALA A 1 109 ? 5.245 7.444 -13.875 1.00 96.31 109 ALA A N 1
ATOM 836 C CA . ALA A 1 109 ? 6.354 6.513 -13.691 1.00 96.31 109 ALA A CA 1
ATOM 837 C C . ALA A 1 109 ? 7.018 6.160 -15.029 1.00 96.31 109 ALA A C 1
ATOM 839 O O . ALA A 1 109 ? 8.244 6.174 -15.123 1.00 96.31 109 ALA A O 1
ATOM 840 N N . ARG A 1 110 ? 6.227 5.930 -16.087 1.00 96.06 110 ARG A N 1
ATOM 841 C CA . ARG A 1 110 ? 6.743 5.680 -17.440 1.00 96.06 110 ARG A CA 1
ATOM 842 C C . ARG A 1 110 ? 7.614 6.832 -17.932 1.00 96.06 110 ARG A C 1
ATOM 844 O O . ARG A 1 110 ? 8.709 6.584 -18.429 1.00 96.06 110 ARG A O 1
ATOM 851 N N . ALA A 1 111 ? 7.147 8.072 -17.787 1.00 94.75 111 ALA A N 1
ATOM 852 C CA . ALA A 1 111 ? 7.911 9.253 -18.182 1.00 94.75 111 ALA A CA 1
ATOM 853 C C . ALA A 1 111 ? 9.256 9.321 -17.439 1.00 94.75 111 ALA A C 1
ATOM 855 O O . ALA A 1 111 ? 10.298 9.462 -18.075 1.00 94.75 111 ALA A O 1
ATOM 856 N N . CYS A 1 112 ? 9.245 9.104 -16.119 1.00 92.19 112 CYS A N 1
ATOM 857 C CA . CYS A 1 112 ? 10.460 9.048 -15.305 1.00 92.19 112 CYS A CA 1
ATOM 858 C C . CYS A 1 112 ? 11.436 7.959 -15.785 1.00 92.19 112 CYS A C 1
ATOM 860 O O . CYS A 1 112 ? 12.628 8.218 -15.939 1.00 92.19 112 CYS A O 1
ATOM 862 N N . MET A 1 113 ? 10.937 6.757 -16.081 1.00 91.94 113 MET A N 1
ATOM 863 C CA . MET A 1 113 ? 11.756 5.641 -16.565 1.00 91.94 113 MET A CA 1
ATOM 864 C C . MET A 1 113 ? 12.362 5.910 -17.952 1.00 91.94 113 MET A C 1
ATOM 866 O O . MET A 1 113 ? 13.538 5.616 -18.164 1.00 91.94 113 MET A O 1
ATOM 870 N N . ILE A 1 114 ? 11.606 6.527 -18.870 1.00 91.19 114 ILE A N 1
ATOM 871 C CA . ILE A 1 114 ? 12.120 6.967 -20.181 1.00 91.19 114 ILE A CA 1
ATOM 872 C C . ILE A 1 114 ? 13.254 7.979 -19.998 1.00 91.19 114 ILE A C 1
ATOM 874 O O . ILE A 1 114 ? 14.289 7.879 -20.658 1.00 91.19 114 ILE A O 1
ATOM 878 N N . ASP A 1 115 ? 13.079 8.951 -19.104 1.00 89.62 115 ASP A N 1
ATOM 879 C CA . ASP A 1 115 ? 14.092 9.976 -18.864 1.00 89.62 115 ASP A CA 1
ATOM 880 C C . ASP A 1 115 ? 15.346 9.397 -18.192 1.00 89.62 115 ASP A C 1
ATOM 882 O O . ASP A 1 115 ? 16.463 9.758 -18.569 1.00 89.62 115 ASP A O 1
ATOM 886 N N . LEU A 1 116 ? 15.196 8.422 -17.290 1.00 87.56 116 LEU A N 1
ATOM 887 C CA . LEU A 1 116 ? 16.323 7.670 -16.730 1.00 87.56 116 LEU A CA 1
ATOM 888 C C . LEU A 1 116 ? 17.084 6.883 -17.807 1.00 87.56 116 LEU A C 1
ATOM 890 O O . LEU A 1 116 ? 18.313 6.952 -17.848 1.00 87.56 116 LEU A O 1
ATOM 894 N N . GLN A 1 117 ? 16.383 6.184 -18.707 1.00 84.31 117 GLN A N 1
ATOM 895 C CA . GLN A 1 117 ? 17.008 5.450 -19.817 1.00 84.31 117 GLN A CA 1
ATOM 896 C C . GLN A 1 117 ? 17.768 6.405 -20.752 1.00 84.31 117 GLN A C 1
ATOM 898 O O . GLN A 1 117 ? 18.909 6.136 -21.132 1.00 84.31 117 GLN A O 1
ATOM 903 N N . ARG A 1 118 ? 17.189 7.577 -21.055 1.00 84.25 118 ARG A N 1
ATOM 904 C CA . ARG A 1 118 ? 17.855 8.636 -21.831 1.00 84.25 118 ARG A CA 1
ATOM 905 C C . ARG A 1 118 ? 19.109 9.156 -21.140 1.00 84.25 118 ARG A C 1
ATOM 907 O O . ARG A 1 118 ? 20.134 9.279 -21.804 1.00 84.25 118 ARG A O 1
ATOM 914 N N . LEU A 1 119 ? 19.066 9.430 -19.837 1.00 81.88 119 LEU A N 1
ATOM 915 C CA . LEU A 1 119 ? 20.240 9.877 -19.079 1.00 81.88 119 LEU A CA 1
ATOM 916 C C . LEU A 1 119 ? 21.354 8.826 -19.099 1.00 81.88 119 LEU A C 1
ATOM 918 O O . LEU A 1 119 ? 22.506 9.166 -19.358 1.00 81.88 119 LEU A O 1
ATOM 922 N N . CYS A 1 120 ? 21.006 7.552 -18.913 1.00 76.50 120 CYS A N 1
ATOM 923 C CA . CYS A 1 120 ? 21.965 6.445 -18.922 1.00 76.50 120 CYS A CA 1
ATOM 924 C C . CYS A 1 120 ? 22.550 6.157 -20.316 1.00 76.50 120 CYS A C 1
ATOM 926 O O . CYS A 1 120 ? 23.639 5.596 -20.409 1.00 76.50 120 CYS A O 1
ATOM 928 N N . SER A 1 121 ? 21.887 6.584 -21.399 1.00 73.88 121 SER A N 1
ATOM 929 C CA . SER A 1 121 ? 22.444 6.489 -22.759 1.00 73.88 121 SER A CA 1
ATOM 930 C C . SER A 1 121 ? 23.684 7.375 -22.968 1.00 73.88 121 SER A C 1
ATOM 932 O O . SER A 1 121 ? 24.489 7.129 -23.868 1.00 73.88 121 SER A O 1
ATOM 934 N N . TYR A 1 122 ? 23.892 8.376 -22.106 1.00 69.94 122 TYR A N 1
ATOM 935 C CA . TYR A 1 122 ? 25.123 9.154 -22.059 1.00 69.94 122 TYR A CA 1
ATOM 936 C C . TYR A 1 122 ? 26.115 8.445 -21.131 1.00 69.94 122 TYR A C 1
ATOM 938 O O . TYR A 1 122 ? 25.930 8.438 -19.918 1.00 69.94 122 TYR A O 1
ATOM 946 N N . GLY A 1 123 ? 27.199 7.892 -21.691 1.00 59.91 123 GLY A N 1
ATOM 947 C CA . GLY A 1 123 ? 28.163 6.995 -21.018 1.00 59.91 123 GLY A CA 1
ATOM 948 C C . GLY A 1 123 ? 28.905 7.526 -19.775 1.00 59.91 123 GLY A C 1
ATOM 949 O O . GLY A 1 123 ? 29.819 6.870 -19.279 1.00 59.91 123 GLY A O 1
ATOM 950 N N . HIS A 1 124 ? 28.532 8.698 -19.264 1.00 63.94 124 HIS A N 1
ATOM 951 C CA . HIS A 1 124 ? 28.961 9.225 -17.971 1.00 63.94 124 HIS A CA 1
ATOM 952 C C . HIS A 1 124 ? 28.004 8.873 -16.819 1.00 63.94 124 HIS A C 1
ATOM 954 O O . HIS A 1 124 ? 28.418 8.949 -15.663 1.00 63.94 124 HIS A O 1
ATOM 960 N N . PHE A 1 125 ? 26.759 8.474 -17.103 1.00 61.59 125 PHE A N 1
ATOM 961 C CA . PHE A 1 125 ? 25.765 8.109 -16.092 1.00 61.59 125 PHE A CA 1
ATOM 962 C C . PHE A 1 125 ? 25.663 6.589 -15.965 1.00 61.59 125 PHE A C 1
ATOM 964 O O . PHE A 1 125 ? 25.482 5.881 -16.952 1.00 61.59 125 PHE A O 1
ATOM 971 N N . ARG A 1 126 ? 25.781 6.077 -14.735 1.00 64.00 126 ARG A N 1
ATOM 972 C CA . ARG A 1 126 ? 25.577 4.654 -14.434 1.00 64.00 126 ARG A CA 1
ATOM 973 C C . ARG A 1 126 ? 24.173 4.441 -13.886 1.00 64.00 126 ARG A C 1
ATOM 975 O O . ARG A 1 126 ? 23.813 5.047 -12.879 1.00 64.00 126 ARG A O 1
ATOM 982 N N . ILE A 1 127 ? 23.421 3.538 -14.512 1.00 69.50 127 ILE A N 1
ATOM 983 C CA . ILE A 1 127 ? 22.037 3.215 -14.132 1.00 69.50 127 ILE A CA 1
ATOM 984 C C . ILE A 1 127 ? 21.934 2.671 -12.699 1.00 69.50 127 ILE A C 1
ATOM 986 O O . ILE A 1 127 ? 20.978 2.966 -11.987 1.00 69.50 127 ILE A O 1
ATOM 990 N N . GLU A 1 128 ? 22.975 1.966 -12.245 1.00 69.88 128 GLU A N 1
ATOM 991 C CA . GLU A 1 128 ? 23.081 1.290 -10.944 1.00 69.88 128 GLU A CA 1
ATOM 992 C C . GLU A 1 128 ? 22.747 2.205 -9.756 1.00 69.88 128 GLU A C 1
ATOM 994 O O . GLU A 1 128 ? 22.078 1.777 -8.816 1.00 69.88 128 GLU A O 1
ATOM 999 N N . ALA A 1 129 ? 23.159 3.477 -9.811 1.00 69.44 129 ALA A N 1
ATOM 1000 C CA . ALA A 1 129 ? 22.924 4.439 -8.734 1.00 69.44 129 ALA A CA 1
ATOM 1001 C C . ALA A 1 129 ? 21.441 4.825 -8.580 1.00 69.44 129 ALA A C 1
ATOM 1003 O O . ALA A 1 129 ? 21.016 5.204 -7.490 1.00 69.44 129 ALA A O 1
ATOM 1004 N N . HIS A 1 130 ? 20.652 4.708 -9.651 1.00 80.06 130 HIS A N 1
ATOM 1005 C CA . HIS A 1 130 ? 19.248 5.124 -9.699 1.00 80.06 130 HIS A CA 1
ATOM 1006 C C . HIS A 1 130 ? 18.263 3.955 -9.593 1.00 80.06 130 HIS A C 1
ATOM 1008 O O . HIS A 1 130 ? 17.082 4.174 -9.321 1.00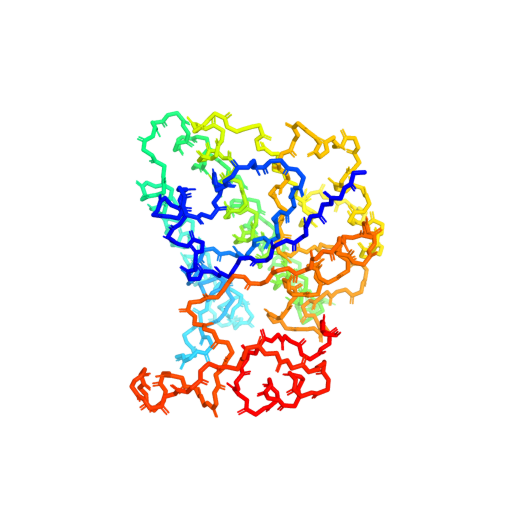 80.06 130 HIS A O 1
ATOM 1014 N N . LEU A 1 131 ? 18.734 2.712 -9.754 1.00 85.62 131 LEU A N 1
ATOM 1015 C CA . LEU A 1 131 ? 17.885 1.520 -9.693 1.00 85.62 131 LEU A CA 1
ATOM 1016 C C . LEU A 1 131 ? 17.157 1.392 -8.348 1.00 85.62 131 LEU A C 1
ATOM 1018 O O . LEU A 1 131 ? 15.963 1.106 -8.326 1.00 85.62 131 LEU A O 1
ATOM 1022 N N . MET A 1 132 ? 17.822 1.675 -7.225 1.00 86.38 132 MET A N 1
ATOM 1023 C CA . MET A 1 132 ? 17.160 1.605 -5.916 1.00 86.38 132 MET A CA 1
ATOM 1024 C C . MET A 1 132 ? 16.025 2.623 -5.774 1.00 86.38 132 MET A C 1
ATOM 1026 O O . MET A 1 132 ? 14.951 2.266 -5.299 1.00 86.38 132 MET A O 1
ATOM 1030 N N . THR A 1 133 ? 16.219 3.854 -6.247 1.00 88.00 133 THR A N 1
ATOM 1031 C CA . THR A 1 133 ? 15.168 4.881 -6.238 1.00 88.00 133 THR A CA 1
ATOM 1032 C C . THR A 1 133 ? 13.999 4.493 -7.141 1.00 88.00 133 THR A C 1
ATOM 1034 O O . THR A 1 133 ? 12.842 4.694 -6.783 1.00 88.00 133 THR A O 1
ATOM 1037 N N . LEU A 1 134 ? 14.272 3.877 -8.295 1.00 90.25 134 LEU A N 1
ATOM 1038 C CA . LEU A 1 134 ? 13.219 3.357 -9.165 1.00 90.25 134 LEU A CA 1
ATOM 1039 C C . LEU A 1 134 ? 12.441 2.214 -8.498 1.00 90.25 134 LEU A C 1
ATOM 1041 O O . LEU A 1 134 ? 11.217 2.155 -8.597 1.00 90.25 134 LEU A O 1
ATOM 1045 N N . ARG A 1 135 ? 13.136 1.313 -7.799 1.00 91.50 135 ARG A N 1
ATOM 1046 C CA . ARG A 1 135 ? 12.518 0.218 -7.040 1.00 91.50 135 ARG A CA 1
ATOM 1047 C C . ARG A 1 135 ? 11.544 0.756 -5.985 1.00 91.50 135 ARG A C 1
ATOM 1049 O O . ARG A 1 135 ? 10.428 0.251 -5.853 1.00 91.50 135 ARG A O 1
ATOM 1056 N N . GLU A 1 136 ? 11.956 1.805 -5.281 1.00 91.94 136 GLU A N 1
ATOM 1057 C CA . GLU A 1 136 ? 11.153 2.527 -4.293 1.00 91.94 136 GLU A CA 1
ATOM 1058 C C . GLU A 1 136 ? 9.924 3.192 -4.913 1.00 91.94 136 GLU A C 1
ATOM 1060 O O . GLU A 1 136 ? 8.801 2.932 -4.475 1.00 91.94 136 GLU A O 1
ATOM 1065 N N . LEU A 1 137 ? 10.125 3.953 -5.993 1.00 94.25 137 LEU A N 1
ATOM 1066 C CA . LEU A 1 137 ? 9.052 4.587 -6.756 1.00 94.25 137 LEU A CA 1
ATOM 1067 C C . LEU A 1 137 ? 7.992 3.564 -7.171 1.00 94.25 137 LEU A C 1
ATOM 1069 O O . LEU A 1 137 ? 6.807 3.754 -6.900 1.00 94.25 137 LEU A O 1
ATOM 1073 N N . LEU A 1 138 ? 8.423 2.468 -7.806 1.00 95.81 138 LEU A N 1
ATOM 1074 C CA . LEU A 1 138 ? 7.538 1.420 -8.303 1.00 95.81 138 LEU A CA 1
ATOM 1075 C C . LEU A 1 138 ? 6.753 0.770 -7.165 1.00 95.81 138 LEU A C 1
ATOM 1077 O O . LEU A 1 138 ? 5.550 0.582 -7.299 1.00 95.81 138 LEU A O 1
ATOM 1081 N N . SER A 1 139 ? 7.392 0.487 -6.032 1.00 93.38 139 SER A N 1
ATOM 1082 C CA . SER A 1 139 ? 6.707 -0.077 -4.860 1.00 93.38 139 SER A CA 1
ATOM 1083 C C . SER A 1 139 ? 5.646 0.869 -4.315 1.00 93.38 139 SER A C 1
ATOM 1085 O O . SER A 1 139 ? 4.513 0.446 -4.085 1.00 93.38 139 SER A O 1
ATOM 1087 N N . GLY A 1 140 ? 5.976 2.160 -4.213 1.00 96.00 140 GLY A N 1
ATOM 1088 C CA . GLY A 1 140 ? 5.040 3.209 -3.820 1.00 96.00 140 GLY A CA 1
ATOM 1089 C C . GLY A 1 140 ? 3.778 3.254 -4.687 1.00 96.00 140 GLY A C 1
ATOM 1090 O O . GLY A 1 140 ? 2.694 3.474 -4.152 1.00 96.00 140 GLY A O 1
ATOM 1091 N N . LEU A 1 141 ? 3.861 2.962 -5.994 1.00 98.06 141 LEU A N 1
ATOM 1092 C CA . LEU A 1 141 ? 2.676 2.937 -6.871 1.00 98.06 141 LEU A CA 1
ATOM 1093 C C . LEU A 1 141 ? 1.625 1.922 -6.407 1.00 98.06 141 LEU A C 1
ATOM 1095 O O . LEU A 1 141 ? 0.429 2.218 -6.424 1.00 98.06 141 LEU A O 1
ATOM 1099 N N . GLY A 1 142 ? 2.065 0.729 -6.001 1.00 97.94 142 GLY A N 1
ATOM 1100 C CA . GLY A 1 142 ? 1.169 -0.327 -5.532 1.00 97.94 142 GLY A CA 1
ATOM 1101 C C . GLY A 1 142 ? 0.498 0.025 -4.205 1.00 97.94 142 GLY A C 1
ATOM 1102 O O . GLY A 1 142 ? -0.698 -0.210 -4.039 1.00 97.94 142 GLY A O 1
ATOM 1103 N N . GLU A 1 143 ? 1.261 0.617 -3.287 1.00 97.94 143 GLU A N 1
ATOM 1104 C CA . GLU A 1 143 ? 0.797 1.046 -1.962 1.00 97.94 143 GLU A CA 1
ATOM 1105 C C . GLU A 1 143 ? -0.195 2.214 -2.057 1.00 97.94 143 GLU A C 1
ATOM 1107 O O . GLU A 1 143 ? -1.266 2.195 -1.453 1.00 97.94 143 GLU A O 1
ATOM 1112 N N . ALA A 1 144 ? 0.125 3.218 -2.878 1.00 98.62 144 ALA A N 1
ATOM 1113 C CA . ALA A 1 144 ? -0.753 4.356 -3.133 1.00 98.62 144 ALA A CA 1
ATOM 1114 C C . ALA A 1 144 ? -2.067 3.922 -3.795 1.00 98.62 144 ALA A C 1
ATOM 1116 O O . ALA A 1 144 ? -3.133 4.440 -3.461 1.00 98.62 144 ALA A O 1
ATOM 1117 N N . HIS A 1 145 ? -2.013 2.944 -4.703 1.00 98.75 145 HIS A N 1
ATOM 1118 C CA . HIS A 1 145 ? -3.202 2.387 -5.345 1.00 98.75 145 HIS A CA 1
ATOM 1119 C C . HIS A 1 145 ? -4.139 1.705 -4.352 1.00 98.75 145 HIS A C 1
ATOM 1121 O O . HIS A 1 145 ? -5.328 2.027 -4.335 1.00 98.75 145 HIS A O 1
ATOM 1127 N N . SER A 1 146 ? -3.632 0.798 -3.515 1.00 98.50 146 SER A N 1
ATOM 1128 C CA . SER A 1 146 ? -4.483 0.076 -2.565 1.00 98.50 146 SER A CA 1
ATOM 1129 C C . SER A 1 146 ? -5.083 0.999 -1.508 1.00 98.50 146 SER A C 1
ATOM 1131 O O . SER A 1 146 ? -6.276 0.882 -1.207 1.00 98.50 146 SER A O 1
ATOM 1133 N N . ALA A 1 147 ? -4.303 1.955 -1.000 1.00 98.75 147 ALA A N 1
ATOM 1134 C CA . ALA A 1 147 ? -4.774 2.965 -0.063 1.00 98.75 147 ALA A CA 1
ATOM 1135 C C . ALA A 1 147 ? -5.870 3.843 -0.683 1.00 98.75 147 ALA A C 1
ATOM 1137 O O . ALA A 1 147 ? -6.960 3.941 -0.118 1.00 98.75 147 ALA A O 1
ATOM 1138 N N . PHE A 1 148 ? -5.647 4.391 -1.882 1.00 98.88 148 PHE A N 1
ATOM 1139 C CA . PHE A 1 148 ? -6.627 5.248 -2.554 1.00 98.88 148 PHE A CA 1
ATOM 1140 C C . PHE A 1 148 ? -7.943 4.517 -2.856 1.00 98.88 148 PHE A C 1
ATOM 1142 O O . PHE A 1 148 ? -9.027 5.033 -2.577 1.00 98.88 148 PHE A O 1
ATOM 1149 N N . VAL A 1 149 ? -7.870 3.293 -3.388 1.00 98.75 149 VAL A N 1
ATOM 1150 C CA . VAL A 1 149 ? -9.059 2.478 -3.690 1.00 98.75 149 VAL A CA 1
ATOM 1151 C C . VAL A 1 149 ? -9.830 2.136 -2.419 1.00 98.75 149 VAL A C 1
ATOM 1153 O O . VAL A 1 149 ? -11.056 2.240 -2.400 1.00 98.75 149 VAL A O 1
ATOM 1156 N N . SER A 1 150 ? -9.129 1.783 -1.342 1.00 98.56 150 SER A N 1
ATOM 1157 C CA . SER A 1 150 ? -9.768 1.474 -0.059 1.00 98.56 150 SER A CA 1
ATOM 1158 C C . SER A 1 150 ? -10.426 2.713 0.544 1.00 98.56 150 SER A C 1
ATOM 1160 O O . SER A 1 150 ? -11.544 2.628 1.042 1.00 98.56 150 SER A O 1
ATOM 1162 N N . THR A 1 151 ? -9.814 3.893 0.415 1.00 98.81 151 THR A N 1
ATOM 1163 C CA . THR A 1 151 ? -10.449 5.160 0.796 1.00 98.81 151 THR A CA 1
ATOM 1164 C C . THR A 1 151 ? -11.760 5.395 0.042 1.00 98.81 151 THR A C 1
ATOM 1166 O O . THR A 1 151 ? -12.748 5.801 0.653 1.00 98.81 151 THR A O 1
ATOM 1169 N N . LEU A 1 152 ? 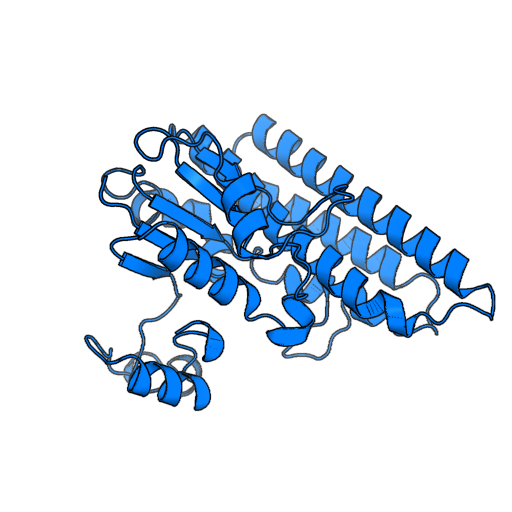-11.810 5.141 -1.270 1.00 98.81 152 LEU A N 1
ATOM 1170 C CA . LEU A 1 152 ? -13.055 5.268 -2.040 1.00 98.81 152 LEU A CA 1
ATOM 1171 C C . LEU A 1 152 ? -14.115 4.264 -1.574 1.00 98.81 152 LEU A C 1
ATOM 1173 O O . LEU A 1 152 ? -15.262 4.650 -1.349 1.00 98.81 152 LEU A O 1
ATOM 1177 N N . LEU A 1 153 ? -13.716 3.005 -1.371 1.00 98.56 153 LEU A N 1
ATOM 1178 C CA . LEU A 1 153 ? -14.590 1.949 -0.865 1.00 98.56 153 LEU A CA 1
ATOM 1179 C C . LEU A 1 153 ? -15.218 2.338 0.482 1.00 98.56 153 LEU A C 1
ATOM 1181 O O . LEU A 1 153 ? -16.428 2.212 0.659 1.00 98.56 153 LEU A O 1
ATOM 1185 N N . LEU A 1 154 ? -14.418 2.831 1.425 1.00 98.38 154 LEU A N 1
ATOM 1186 C CA . LEU A 1 154 ? -14.878 3.185 2.771 1.00 98.38 154 LEU A CA 1
ATOM 1187 C C . LEU A 1 154 ? -15.774 4.426 2.773 1.00 98.38 154 LEU A C 1
ATOM 1189 O O . LEU A 1 154 ? -16.830 4.415 3.406 1.00 98.38 154 LEU A O 1
ATOM 1193 N N . ASN A 1 155 ? -15.422 5.446 1.985 1.00 98.44 155 ASN A N 1
ATOM 1194 C CA . ASN A 1 155 ? -16.265 6.629 1.803 1.00 98.44 155 ASN A CA 1
ATOM 1195 C C . ASN A 1 155 ? -17.636 6.272 1.217 1.00 98.44 155 ASN A C 1
ATOM 1197 O O . ASN A 1 155 ? -18.658 6.803 1.653 1.00 98.44 155 ASN A O 1
ATOM 1201 N N . ARG A 1 156 ? -17.689 5.320 0.276 1.00 97.69 156 ARG A N 1
ATOM 1202 C CA . ARG A 1 156 ? -18.957 4.825 -0.277 1.00 97.69 156 ARG A CA 1
ATOM 1203 C C . ARG A 1 156 ? -19.840 4.151 0.776 1.00 97.69 156 ARG A C 1
ATOM 1205 O O . ARG A 1 156 ? -21.061 4.181 0.644 1.00 97.69 156 ARG A O 1
ATOM 1212 N N . ASN A 1 157 ? -19.228 3.584 1.812 1.00 97.31 157 ASN A N 1
ATOM 1213 C CA . ASN A 1 157 ? -19.898 2.921 2.928 1.00 97.31 157 ASN A CA 1
ATOM 1214 C C . ASN A 1 157 ? -20.084 3.841 4.151 1.00 97.31 157 ASN A C 1
ATOM 1216 O O . ASN A 1 157 ? -20.316 3.361 5.256 1.00 97.31 157 ASN A O 1
ATOM 1220 N N . GLY A 1 158 ? -20.023 5.164 3.960 1.00 96.44 158 GLY A N 1
ATOM 1221 C CA . GLY A 1 158 ? -20.413 6.142 4.980 1.00 96.44 158 GLY A CA 1
ATOM 1222 C C . GLY A 1 158 ? -19.351 6.453 6.037 1.00 96.44 158 GLY A C 1
ATOM 1223 O O . GLY A 1 158 ? -19.670 7.122 7.017 1.00 96.44 158 GLY A O 1
ATOM 1224 N N . VAL A 1 159 ? -18.106 6.010 5.847 1.00 97.50 159 VAL A N 1
ATOM 1225 C CA . VAL A 1 159 ? -16.977 6.362 6.723 1.00 97.50 159 VAL A CA 1
ATOM 1226 C C . VAL A 1 159 ? -16.208 7.527 6.125 1.00 97.50 159 VAL A C 1
ATOM 1228 O O . VAL A 1 159 ? -15.899 7.492 4.941 1.00 97.50 159 VAL A O 1
ATOM 1231 N N . ASN A 1 160 ? -15.841 8.525 6.928 1.00 98.12 160 ASN A N 1
ATOM 1232 C CA . ASN A 1 160 ? -14.975 9.616 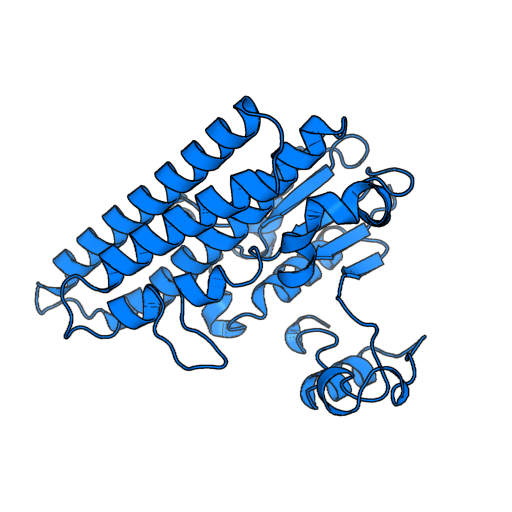6.477 1.00 98.12 160 ASN A CA 1
ATOM 1233 C C . ASN A 1 160 ? -13.509 9.146 6.383 1.00 98.12 160 ASN A C 1
ATOM 1235 O O . ASN A 1 160 ? -12.678 9.414 7.251 1.00 98.12 160 ASN A O 1
ATOM 1239 N N . ALA A 1 161 ? -13.204 8.379 5.336 1.00 98.56 161 ALA A N 1
ATOM 1240 C CA . ALA A 1 161 ? -11.877 7.834 5.103 1.00 98.56 161 ALA A CA 1
ATOM 1241 C C . ALA A 1 161 ? -10.971 8.861 4.411 1.00 98.56 161 ALA A C 1
ATOM 1243 O O . ALA A 1 161 ? -11.342 9.473 3.403 1.00 98.56 161 ALA A O 1
ATOM 1244 N N . ARG A 1 162 ? -9.744 9.004 4.919 1.00 98.69 162 ARG A N 1
ATOM 1245 C CA . ARG A 1 162 ? -8.747 9.969 4.446 1.00 98.69 162 ARG A CA 1
ATOM 1246 C C . ARG A 1 162 ? -7.571 9.233 3.822 1.00 98.69 162 ARG A C 1
ATOM 1248 O O . ARG A 1 162 ? -6.884 8.480 4.497 1.00 98.69 162 ARG A O 1
ATOM 1255 N N . PHE A 1 163 ? -7.347 9.445 2.531 1.00 98.75 163 PHE A N 1
ATOM 1256 C CA . PHE A 1 163 ? -6.174 8.911 1.846 1.00 98.75 163 PHE A CA 1
ATOM 1257 C C . PHE A 1 163 ? -4.932 9.700 2.275 1.00 98.75 163 PHE A C 1
ATOM 1259 O O . PHE A 1 163 ? -4.886 10.913 2.066 1.00 98.75 163 PHE A O 1
ATOM 1266 N N . VAL A 1 164 ? -3.950 9.015 2.863 1.00 98.69 164 VAL A N 1
ATOM 1267 C CA . VAL A 1 164 ? -2.675 9.595 3.303 1.00 98.69 164 VAL A CA 1
ATOM 1268 C C . VAL A 1 164 ? -1.549 8.982 2.478 1.00 98.69 164 VAL A C 1
ATOM 1270 O O . VAL A 1 164 ? -1.175 7.824 2.664 1.00 98.69 164 VAL A O 1
ATOM 1273 N N . ASP A 1 165 ? -1.026 9.767 1.540 1.00 98.25 165 ASP A N 1
ATOM 1274 C CA . ASP A 1 165 ? 0.028 9.342 0.624 1.00 98.25 165 ASP A CA 1
ATOM 1275 C C . ASP A 1 165 ? 1.411 9.718 1.166 1.00 98.25 165 ASP A C 1
ATOM 1277 O O . ASP A 1 165 ? 1.814 10.878 1.099 1.00 98.25 165 ASP A O 1
ATOM 1281 N N . LEU A 1 166 ? 2.153 8.736 1.682 1.00 98.12 166 LEU A N 1
ATOM 1282 C CA . LEU A 1 166 ? 3.526 8.939 2.152 1.00 98.12 166 LEU A CA 1
ATOM 1283 C C . LEU A 1 166 ? 4.570 8.675 1.059 1.00 98.12 166 LEU A C 1
ATOM 1285 O O . LEU A 1 166 ? 5.766 8.788 1.320 1.00 98.12 166 LEU A O 1
ATOM 1289 N N . THR A 1 167 ? 4.161 8.327 -0.165 1.00 96.50 167 THR A N 1
ATOM 1290 C CA . THR A 1 167 ? 5.074 7.842 -1.218 1.00 96.50 167 THR A CA 1
ATOM 1291 C C . THR A 1 167 ? 5.989 8.912 -1.814 1.00 96.50 167 THR A C 1
ATOM 1293 O O . THR A 1 167 ? 6.837 8.580 -2.639 1.00 96.50 167 THR A O 1
ATOM 1296 N N . GLY A 1 168 ? 5.832 10.184 -1.428 1.00 94.06 168 GLY A N 1
ATOM 1297 C CA . GLY A 1 168 ? 6.625 11.296 -1.966 1.00 94.06 168 GLY A CA 1
ATOM 1298 C C . GLY A 1 168 ? 6.359 11.563 -3.451 1.00 94.06 168 GLY A C 1
ATOM 1299 O O . GLY A 1 168 ? 7.238 12.020 -4.177 1.00 94.06 168 GLY A O 1
ATOM 1300 N N . TRP A 1 169 ? 5.163 11.233 -3.948 1.00 95.38 169 TRP A N 1
ATOM 1301 C CA . TRP A 1 169 ? 4.847 11.396 -5.365 1.00 95.38 169 TRP A CA 1
ATOM 1302 C C . TRP A 1 169 ? 4.882 12.855 -5.804 1.00 95.38 169 TRP A C 1
ATOM 1304 O O . TRP A 1 169 ? 4.035 13.651 -5.399 1.00 95.38 169 TRP A O 1
ATOM 1314 N N . ARG A 1 170 ? 5.831 13.167 -6.698 1.00 88.62 170 ARG A N 1
ATOM 1315 C CA . ARG A 1 170 ? 6.130 14.536 -7.153 1.00 88.62 170 ARG A CA 1
ATOM 1316 C C . ARG A 1 170 ? 6.467 15.479 -5.989 1.00 88.62 170 ARG A C 1
ATOM 1318 O O . ARG A 1 170 ? 6.174 16.669 -6.067 1.00 88.62 170 ARG A O 1
ATOM 1325 N N . ASP A 1 171 ? 7.045 14.933 -4.923 1.00 89.50 171 ASP A N 1
ATOM 1326 C CA . ASP A 1 171 ? 7.622 15.701 -3.830 1.00 89.50 171 ASP A CA 1
ATOM 1327 C C . ASP A 1 171 ? 9.138 15.800 -4.025 1.00 89.50 171 ASP A C 1
ATOM 1329 O O . ASP A 1 171 ? 9.818 14.793 -4.228 1.00 89.50 171 ASP A O 1
ATOM 1333 N N . ASP A 1 172 ? 9.655 17.023 -3.965 1.00 87.69 172 ASP A N 1
ATOM 1334 C CA . ASP A 1 172 ? 11.082 17.311 -4.102 1.00 87.69 172 ASP A CA 1
ATOM 1335 C C . ASP A 1 172 ? 11.810 17.260 -2.743 1.00 87.69 172 ASP A C 1
ATOM 1337 O O . ASP A 1 172 ? 13.042 17.332 -2.685 1.00 87.69 172 ASP A O 1
ATOM 1341 N N . ALA A 1 173 ? 11.072 17.146 -1.633 1.00 90.25 173 ALA A N 1
ATOM 1342 C CA . ALA A 1 173 ? 11.632 17.012 -0.296 1.00 90.25 173 ALA A CA 1
ATOM 1343 C C . ALA A 1 173 ? 12.071 15.570 0.011 1.00 90.25 173 ALA A C 1
ATOM 1345 O O . ALA A 1 173 ? 11.475 14.595 -0.440 1.00 90.25 173 ALA A O 1
ATOM 1346 N N . GLN A 1 174 ? 13.097 15.435 0.855 1.00 89.75 174 GLN A N 1
ATOM 1347 C CA . GLN A 1 174 ? 13.559 14.147 1.389 1.00 89.75 174 GLN A CA 1
ATOM 1348 C C . GLN A 1 174 ? 13.646 14.202 2.923 1.00 89.75 174 GLN A C 1
ATOM 1350 O O . GLN A 1 174 ? 14.749 14.208 3.470 1.00 89.75 174 GLN A O 1
ATOM 1355 N N . PRO A 1 175 ? 12.503 14.320 3.624 1.00 95.94 175 PRO A N 1
ATOM 1356 C CA . PRO A 1 175 ? 12.474 14.278 5.080 1.00 95.94 175 PRO A CA 1
ATOM 1357 C C . PRO A 1 175 ? 12.898 12.899 5.610 1.00 95.94 175 PRO A C 1
ATOM 1359 O O . PRO A 1 175 ? 12.902 11.910 4.871 1.00 95.94 175 PRO A O 1
ATOM 1362 N N . ASP A 1 176 ? 13.225 12.828 6.898 1.00 96.69 176 ASP A N 1
ATOM 1363 C CA . ASP A 1 176 ? 13.311 11.550 7.610 1.00 96.69 176 ASP A CA 1
ATOM 1364 C C . ASP A 1 176 ? 11.922 10.900 7.762 1.00 96.69 176 ASP A C 1
ATOM 1366 O O . ASP A 1 176 ? 10.883 11.524 7.498 1.00 96.69 176 ASP A O 1
ATOM 1370 N N . LEU A 1 177 ? 11.888 9.618 8.139 1.00 95.94 177 LEU A N 1
ATOM 1371 C CA . LEU A 1 177 ? 10.636 8.860 8.226 1.00 95.94 177 LEU A CA 1
ATOM 1372 C C . LEU A 1 177 ? 9.652 9.479 9.232 1.00 95.94 177 LEU A C 1
ATOM 1374 O O . LEU A 1 177 ? 8.454 9.567 8.957 1.00 95.94 177 LEU A O 1
ATOM 1378 N N . GLU A 1 178 ? 10.152 9.930 10.381 1.00 96.81 178 GLU A N 1
ATOM 1379 C CA . GLU A 1 178 ? 9.339 10.531 11.443 1.00 96.81 178 GLU A CA 1
ATOM 1380 C C . GLU A 1 178 ? 8.667 11.828 10.969 1.00 96.81 178 GLU A C 1
ATOM 1382 O O . GLU A 1 178 ? 7.462 12.040 11.161 1.00 96.81 178 GLU A O 1
ATOM 1387 N N . THR A 1 179 ? 9.418 12.686 10.281 1.00 97.69 179 THR A N 1
ATOM 1388 C CA . THR A 1 179 ? 8.901 13.921 9.692 1.00 97.69 179 THR A CA 1
ATOM 1389 C C . THR A 1 179 ? 7.895 13.609 8.589 1.00 97.69 179 THR A C 1
ATOM 1391 O O . THR A 1 179 ? 6.826 14.222 8.556 1.00 97.69 179 THR A O 1
ATOM 1394 N N . ARG A 1 180 ? 8.174 12.621 7.725 1.00 97.75 180 ARG A N 1
ATOM 1395 C CA . ARG A 1 180 ? 7.249 12.191 6.663 1.00 97.75 180 ARG A CA 1
ATOM 1396 C C . ARG A 1 180 ? 5.908 11.728 7.235 1.00 97.75 180 ARG A C 1
ATOM 1398 O O . ARG A 1 180 ? 4.860 12.130 6.729 1.00 97.75 180 ARG A O 1
ATOM 1405 N N . ILE A 1 181 ? 5.930 10.919 8.296 1.00 98.00 181 ILE A N 1
ATOM 1406 C CA . ILE A 1 181 ? 4.719 10.463 8.994 1.00 98.00 181 ILE A CA 1
ATOM 1407 C C . ILE A 1 181 ? 3.988 11.648 9.638 1.00 98.00 181 ILE A C 1
ATOM 1409 O O . ILE A 1 181 ? 2.775 11.769 9.468 1.00 98.00 181 ILE A O 1
ATOM 1413 N N . SER A 1 182 ? 4.710 12.549 10.318 1.00 97.62 182 SER A N 1
ATOM 1414 C CA . SER A 1 182 ? 4.114 13.738 10.951 1.00 97.62 182 SER A CA 1
ATOM 1415 C C . SER A 1 182 ? 3.360 14.595 9.937 1.00 97.62 182 SER A C 1
ATOM 1417 O O . SER A 1 182 ? 2.215 14.968 10.174 1.00 97.62 182 SER A O 1
ATOM 1419 N N . GLN A 1 183 ? 3.990 14.869 8.791 1.00 96.88 183 GLN A N 1
ATOM 1420 C CA . GLN A 1 183 ? 3.405 15.657 7.707 1.00 96.88 183 GLN A CA 1
ATOM 1421 C C . GLN A 1 183 ? 2.170 14.975 7.110 1.00 96.88 183 GLN A C 1
ATOM 1423 O O . GLN A 1 183 ? 1.171 15.634 6.842 1.00 96.88 183 GLN A O 1
ATOM 1428 N N . GLY A 1 184 ? 2.211 13.653 6.920 1.00 97.06 184 GLY A N 1
ATOM 1429 C CA . GLY A 1 184 ? 1.072 12.908 6.379 1.00 97.06 184 GLY A CA 1
ATOM 1430 C C . GLY A 1 184 ? -0.148 12.885 7.305 1.00 97.06 184 GLY A C 1
ATOM 1431 O O . GLY A 1 184 ? -1.280 12.826 6.826 1.00 97.06 184 GLY A O 1
ATOM 1432 N N . LEU A 1 185 ? 0.070 12.943 8.621 1.00 97.50 185 LEU A N 1
ATOM 1433 C CA . LEU A 1 185 ? -0.997 12.944 9.627 1.00 97.50 185 LEU A CA 1
ATOM 1434 C C . LEU A 1 185 ? -1.437 14.354 10.053 1.00 97.50 185 LEU A C 1
ATOM 1436 O O . LEU A 1 185 ? -2.369 14.493 10.850 1.00 97.50 185 LEU A O 1
ATOM 1440 N N . GLU A 1 186 ? -0.790 15.399 9.540 1.00 97.00 186 GLU A N 1
ATOM 1441 C CA . GLU A 1 186 ? -1.070 16.777 9.923 1.00 97.00 186 GLU A CA 1
ATOM 1442 C C . GLU A 1 186 ? -2.527 17.163 9.612 1.00 97.00 186 GLU A C 1
ATOM 1444 O O . GLU A 1 186 ? -3.034 16.988 8.503 1.00 97.00 186 GLU A O 1
ATOM 1449 N N . GLY A 1 187 ? -3.221 17.704 10.617 1.00 95.88 187 GLY A N 1
ATOM 1450 C CA . GLY A 1 187 ? -4.594 18.192 10.479 1.00 95.88 187 GLY A CA 1
ATOM 1451 C C . GLY A 1 187 ? -5.688 17.118 10.465 1.00 95.88 187 GLY A C 1
ATOM 1452 O O . GLY A 1 187 ? -6.849 17.475 10.264 1.00 95.88 187 GLY A O 1
ATOM 1453 N N . LEU A 1 188 ? -5.357 15.840 10.683 1.00 97.06 188 LEU A N 1
ATOM 1454 C CA . LEU A 1 188 ? -6.349 14.771 10.831 1.00 97.06 188 LEU A CA 1
ATOM 1455 C C . LEU A 1 188 ? -6.917 14.734 12.256 1.00 97.06 188 LEU A C 1
ATOM 1457 O O . LEU A 1 188 ? -6.175 14.802 13.237 1.00 97.06 188 LEU A O 1
ATOM 1461 N N . ASP A 1 189 ? -8.232 14.570 12.371 1.00 97.00 189 ASP A N 1
ATOM 1462 C CA . ASP A 1 189 ? -8.918 14.349 13.644 1.00 97.00 189 ASP A CA 1
ATOM 1463 C C . ASP A 1 189 ? -9.393 12.899 13.722 1.00 97.00 189 ASP A C 1
ATOM 1465 O O . ASP A 1 189 ? -10.427 12.549 13.166 1.00 97.00 189 ASP A O 1
ATOM 1469 N N . LEU A 1 190 ? -8.675 12.047 14.459 1.00 96.94 190 LEU A N 1
ATOM 1470 C CA . LEU A 1 190 ? -9.006 10.619 14.569 1.00 96.94 190 LEU A CA 1
ATOM 1471 C C . LEU A 1 190 ? -10.385 10.338 15.185 1.00 96.94 190 LEU A C 1
ATOM 1473 O O . LEU A 1 190 ? -10.826 9.194 15.140 1.00 96.94 190 LEU A O 1
ATOM 1477 N N . SER A 1 191 ? -11.071 11.330 15.764 1.00 96.50 191 SER A N 1
ATOM 1478 C CA . SER A 1 191 ? -12.453 11.157 16.225 1.00 96.50 191 SER A CA 1
ATOM 1479 C C . SER A 1 191 ? -13.489 11.196 15.102 1.00 96.50 191 SER A C 1
ATOM 1481 O O . SER A 1 191 ? -14.634 10.799 15.313 1.00 96.50 191 SER A O 1
ATOM 1483 N N . SER A 1 192 ? -13.094 11.657 13.915 1.00 96.62 192 SER A N 1
ATOM 1484 C CA . SER A 1 192 ? -13.983 11.823 12.767 1.00 96.62 192 SER A CA 1
ATOM 1485 C C . SER A 1 192 ? -13.351 11.463 11.422 1.00 96.62 192 SER A C 1
ATOM 1487 O O . SER A 1 192 ? -14.081 11.302 10.451 1.00 96.62 192 SER A O 1
ATOM 1489 N N . ASP A 1 193 ? -12.033 11.309 11.342 1.00 98.19 193 ASP A N 1
ATOM 1490 C CA . ASP A 1 193 ? -11.276 10.862 10.178 1.00 98.19 193 ASP A CA 1
ATOM 1491 C C . ASP A 1 193 ? -10.788 9.421 10.390 1.00 98.19 193 ASP A C 1
ATOM 1493 O O . ASP A 1 193 ? -10.280 9.076 11.458 1.00 98.19 193 ASP A O 1
ATOM 1497 N N . LEU A 1 194 ? -10.878 8.595 9.344 1.00 98.38 194 LEU A N 1
ATOM 1498 C CA . LEU A 1 194 ? -10.239 7.279 9.277 1.00 98.38 194 LEU A CA 1
ATOM 1499 C C . LEU A 1 194 ? -9.068 7.313 8.280 1.00 98.38 194 LEU A C 1
ATOM 1501 O O . LEU A 1 194 ? -9.298 7.193 7.070 1.00 98.38 194 LEU A O 1
ATOM 1505 N N . PRO A 1 195 ? -7.813 7.486 8.730 1.00 98.62 195 PRO A N 1
ATOM 1506 C CA . PRO A 1 195 ? -6.675 7.569 7.827 1.00 98.62 195 PRO A CA 1
ATOM 1507 C C . PRO A 1 195 ? -6.327 6.203 7.229 1.00 98.62 195 PRO A C 1
ATOM 1509 O O . PRO A 1 195 ? -6.140 5.220 7.949 1.00 98.62 195 PRO A O 1
ATOM 1512 N N . ILE A 1 196 ? -6.210 6.163 5.902 1.00 98.81 196 ILE A N 1
ATOM 1513 C CA . ILE A 1 196 ? -5.728 5.029 5.114 1.00 98.81 196 ILE A CA 1
ATOM 1514 C C . ILE A 1 196 ? -4.384 5.435 4.520 1.00 98.81 196 ILE A C 1
ATOM 1516 O O . ILE A 1 196 ? -4.311 6.198 3.554 1.00 98.81 196 ILE A O 1
ATOM 1520 N N . VAL A 1 197 ? -3.328 4.949 5.153 1.00 98.81 197 VAL A N 1
ATOM 1521 C CA . VAL A 1 197 ? -1.946 5.347 4.935 1.00 98.81 197 VAL A CA 1
ATOM 1522 C C . VAL A 1 197 ? -1.227 4.316 4.079 1.00 98.81 197 VAL A C 1
ATOM 1524 O O . VAL A 1 197 ? -1.370 3.107 4.282 1.00 98.81 197 VAL A O 1
ATOM 1527 N N . THR A 1 198 ? -0.433 4.788 3.123 1.00 98.62 198 THR A N 1
ATOM 1528 C CA . THR A 1 198 ? 0.406 3.920 2.292 1.00 98.62 198 THR A CA 1
ATOM 1529 C C . THR A 1 198 ? 1.432 3.165 3.130 1.00 98.62 198 THR A C 1
ATOM 1531 O O . THR A 1 198 ? 2.081 3.734 4.006 1.00 98.62 198 THR A O 1
ATOM 1534 N N . GLY A 1 199 ? 1.626 1.880 2.830 1.00 96.00 199 GLY A N 1
ATOM 1535 C CA . GLY A 1 199 ? 2.619 1.057 3.509 1.00 96.00 199 GLY A CA 1
ATOM 1536 C C . GLY A 1 199 ? 4.056 1.464 3.207 1.00 96.00 199 GLY A C 1
ATOM 1537 O O . GLY A 1 199 ? 4.931 1.251 4.035 1.00 96.00 199 GLY A O 1
ATOM 1538 N N . TYR A 1 200 ? 4.313 2.048 2.038 1.00 96.38 200 TYR A N 1
ATOM 1539 C CA . TYR A 1 200 ? 5.598 2.663 1.711 1.00 96.38 200 TYR A CA 1
ATOM 1540 C C . TYR A 1 200 ? 5.576 4.157 2.045 1.00 96.38 200 TYR A C 1
ATOM 1542 O O . TYR A 1 200 ? 4.579 4.840 1.789 1.00 96.38 200 TYR A O 1
ATOM 1550 N N . ALA A 1 201 ? 6.702 4.653 2.554 1.00 96.12 201 ALA A N 1
ATOM 1551 C CA . ALA A 1 201 ? 6.968 6.066 2.763 1.00 96.12 201 ALA A CA 1
ATOM 1552 C C . ALA A 1 201 ? 8.308 6.442 2.120 1.00 96.12 201 ALA A C 1
ATOM 1554 O O . ALA A 1 201 ? 9.302 5.734 2.291 1.00 96.12 201 ALA A O 1
ATOM 1555 N N . GLN A 1 202 ? 8.337 7.556 1.390 1.00 95.06 202 GLN A N 1
ATOM 1556 C CA . GLN A 1 202 ? 9.579 8.130 0.889 1.00 95.06 202 GLN A CA 1
ATOM 1557 C C . GLN A 1 202 ? 10.250 8.909 2.019 1.00 95.06 202 GLN A C 1
ATOM 1559 O O . GLN A 1 202 ? 9.669 9.848 2.570 1.00 95.06 202 GLN A O 1
ATOM 1564 N N . CYS A 1 203 ? 11.479 8.520 2.347 1.00 94.25 203 CYS A N 1
ATOM 1565 C CA . CYS A 1 203 ? 12.293 9.178 3.357 1.00 94.25 203 CYS A CA 1
ATOM 1566 C C . CYS A 1 203 ? 13.791 9.068 3.033 1.00 94.25 203 CYS A C 1
ATOM 1568 O O . CYS A 1 203 ? 14.199 8.291 2.164 1.00 94.25 203 CYS A O 1
ATOM 1570 N N . SER A 1 204 ? 14.606 9.867 3.718 1.00 91.62 204 SER A N 1
ATOM 1571 C CA . SER A 1 204 ? 16.059 9.968 3.513 1.00 91.62 204 SER A CA 1
ATOM 1572 C C . SER A 1 204 ? 16.838 8.668 3.778 1.00 91.62 204 SER A C 1
ATOM 1574 O O . SER A 1 204 ? 17.890 8.429 3.184 1.00 91.62 204 SER A O 1
ATOM 1576 N N . GLU A 1 205 ? 16.300 7.810 4.640 1.00 91.00 205 GLU A N 1
ATOM 1577 C CA . GLU A 1 205 ? 16.870 6.540 5.082 1.00 91.00 205 GLU A CA 1
ATOM 1578 C C . GLU A 1 205 ? 16.818 5.481 3.966 1.00 91.00 205 GLU A C 1
ATOM 1580 O O . GLU A 1 205 ? 17.724 4.654 3.839 1.00 91.00 205 GLU A O 1
ATOM 1585 N N . GLY A 1 206 ? 15.804 5.554 3.094 1.00 87.19 206 GLY A N 1
ATOM 1586 C CA . GLY A 1 206 ? 15.592 4.612 1.993 1.00 87.19 206 GLY A CA 1
ATOM 1587 C C . GLY A 1 206 ? 15.101 3.246 2.475 1.00 87.19 206 GLY A C 1
ATOM 1588 O O . GLY A 1 206 ? 15.863 2.276 2.530 1.00 87.19 206 GLY A O 1
ATOM 1589 N N . LEU A 1 207 ? 13.806 3.150 2.797 1.00 87.06 207 LEU A N 1
ATOM 1590 C CA . LEU A 1 207 ? 13.211 1.969 3.436 1.00 87.06 207 LEU A CA 1
ATOM 1591 C C . LEU A 1 207 ? 13.436 0.664 2.669 1.00 87.06 207 LEU A C 1
ATOM 1593 O O . LEU A 1 207 ? 13.602 -0.388 3.281 1.00 87.06 207 LEU A O 1
ATOM 1597 N N . MET A 1 208 ? 13.448 0.693 1.334 1.00 84.69 208 MET A N 1
ATOM 1598 C CA . MET A 1 208 ? 13.654 -0.544 0.575 1.00 84.69 208 MET A CA 1
ATOM 1599 C C . MET A 1 208 ? 15.088 -1.048 0.643 1.00 84.69 208 MET A C 1
ATOM 1601 O O . MET A 1 208 ? 15.315 -2.253 0.554 1.00 84.69 208 MET A O 1
ATOM 1605 N N . ARG A 1 209 ? 16.062 -0.142 0.776 1.00 81.94 209 ARG A N 1
ATOM 1606 C CA . ARG A 1 209 ? 17.469 -0.525 0.923 1.00 81.94 209 ARG A CA 1
ATOM 1607 C C . ARG A 1 209 ? 17.692 -1.250 2.245 1.00 81.94 209 ARG A C 1
ATOM 1609 O O . ARG A 1 209 ? 18.463 -2.202 2.285 1.00 81.94 209 ARG A O 1
ATOM 1616 N N . GLU A 1 210 ? 17.028 -0.790 3.298 1.00 76.06 210 GLU A N 1
ATOM 1617 C CA . GLU A 1 210 ? 17.235 -1.288 4.655 1.00 76.06 210 GLU A CA 1
ATOM 1618 C C . GLU A 1 210 ? 16.347 -2.499 4.992 1.00 76.06 210 GLU A C 1
ATOM 1620 O O . GLU A 1 210 ? 16.794 -3.409 5.688 1.00 76.06 210 GLU A O 1
ATOM 1625 N N . TYR A 1 211 ? 15.126 -2.564 4.445 1.00 77.38 211 TYR A N 1
ATOM 1626 C CA . TYR A 1 211 ? 14.108 -3.541 4.860 1.00 77.38 211 TYR A CA 1
ATOM 1627 C C . TYR A 1 211 ? 13.505 -4.375 3.710 1.00 77.38 211 TYR A C 1
ATOM 1629 O O . TYR A 1 211 ? 12.524 -5.091 3.919 1.00 77.38 211 TYR A O 1
ATOM 1637 N N . ASP A 1 212 ? 14.043 -4.294 2.485 1.00 82.50 212 ASP A N 1
ATOM 1638 C CA . ASP A 1 212 ? 13.495 -4.918 1.262 1.00 82.50 212 ASP A CA 1
ATOM 1639 C C . ASP A 1 212 ? 11.977 -4.700 1.120 1.00 82.50 212 ASP A C 1
ATOM 1641 O O . ASP A 1 212 ? 11.556 -3.588 0.825 1.00 82.50 212 ASP A O 1
ATOM 1645 N N . ARG A 1 213 ? 11.135 -5.727 1.319 1.00 79.25 213 ARG A N 1
ATOM 1646 C CA . ARG A 1 213 ? 9.660 -5.625 1.258 1.00 79.25 213 ARG A CA 1
ATOM 1647 C C . ARG A 1 213 ? 8.980 -5.681 2.630 1.00 79.25 213 ARG A C 1
ATOM 1649 O O . ARG A 1 213 ? 7.766 -5.849 2.695 1.00 79.25 213 ARG A O 1
ATOM 1656 N N . GLY A 1 214 ? 9.752 -5.561 3.709 1.00 83.00 214 GLY A N 1
ATOM 1657 C CA . GLY A 1 214 ? 9.269 -5.408 5.084 1.00 83.00 214 GLY A CA 1
ATOM 1658 C C . GLY A 1 214 ? 8.895 -3.967 5.452 1.00 83.00 214 GLY A C 1
ATOM 1659 O O . GLY A 1 214 ? 8.404 -3.734 6.552 1.00 83.00 214 GLY A O 1
ATOM 1660 N N . TYR A 1 215 ? 9.078 -3.002 4.539 1.00 89.94 215 TYR A N 1
ATOM 1661 C CA . TYR A 1 215 ? 8.889 -1.569 4.802 1.00 89.94 215 TYR A CA 1
ATOM 1662 C C . TYR A 1 215 ? 7.503 -1.210 5.365 1.00 89.94 215 TYR A C 1
ATOM 1664 O O . TYR A 1 215 ? 7.410 -0.303 6.184 1.00 89.94 215 T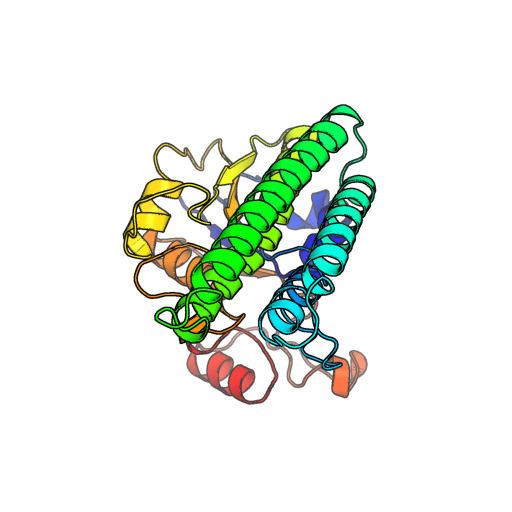YR A O 1
ATOM 1672 N N . THR A 1 216 ? 6.430 -1.929 4.997 1.00 92.19 216 THR A N 1
ATOM 1673 C CA . THR A 1 216 ? 5.083 -1.655 5.535 1.00 92.19 216 THR A CA 1
ATOM 1674 C C . THR A 1 216 ? 5.034 -1.830 7.045 1.00 92.19 216 THR A C 1
ATOM 1676 O O . THR A 1 216 ? 4.357 -1.071 7.730 1.00 92.19 216 THR A O 1
ATOM 1679 N N . GLU A 1 217 ? 5.739 -2.832 7.570 1.00 91.31 217 GLU A N 1
ATOM 1680 C CA . GLU A 1 217 ? 5.763 -3.110 9.006 1.00 91.31 217 GLU A CA 1
ATOM 1681 C C . GLU A 1 217 ? 6.626 -2.087 9.748 1.00 91.31 217 GLU A C 1
ATOM 1683 O O . GLU A 1 217 ? 6.278 -1.710 10.861 1.00 91.31 217 GLU A O 1
ATOM 1688 N N . VAL A 1 218 ? 7.655 -1.541 9.094 1.00 92.19 218 VAL A N 1
ATOM 1689 C CA . VAL A 1 218 ? 8.453 -0.423 9.619 1.00 92.19 218 VAL A CA 1
ATOM 1690 C C . VAL A 1 218 ? 7.620 0.857 9.703 1.00 92.19 218 VAL A C 1
ATOM 1692 O O . VAL A 1 218 ? 7.536 1.451 10.773 1.00 92.19 218 VAL A O 1
ATOM 1695 N N . VAL A 1 219 ? 6.935 1.257 8.622 1.00 95.81 219 VAL A N 1
ATOM 1696 C CA . VAL A 1 219 ? 6.047 2.438 8.636 1.00 95.81 219 VAL A CA 1
ATOM 1697 C C . VAL A 1 219 ? 4.964 2.286 9.706 1.00 95.81 219 VAL A C 1
ATOM 1699 O O . VAL A 1 219 ? 4.719 3.211 10.475 1.00 95.81 219 VAL A O 1
ATOM 1702 N N . PHE A 1 220 ? 4.359 1.102 9.801 1.00 96.94 220 PHE A N 1
ATOM 1703 C CA . PHE A 1 220 ? 3.390 0.757 10.839 1.00 96.94 220 PHE A CA 1
ATOM 1704 C C . PHE A 1 220 ? 3.949 0.908 12.260 1.00 96.94 220 PHE A C 1
ATOM 1706 O O . PHE A 1 220 ? 3.315 1.560 13.091 1.00 96.94 220 PHE A O 1
ATOM 1713 N N . ALA A 1 221 ? 5.121 0.334 12.540 1.00 94.75 221 ALA A N 1
ATOM 1714 C CA . ALA A 1 221 ? 5.726 0.358 13.867 1.00 94.75 221 ALA A CA 1
ATOM 1715 C C . ALA A 1 221 ? 6.121 1.783 14.279 1.00 94.75 221 ALA A C 1
ATOM 1717 O O . ALA A 1 221 ? 5.771 2.228 15.374 1.00 94.75 221 ALA A O 1
ATOM 1718 N N . HIS A 1 222 ? 6.762 2.532 13.374 1.00 96.19 222 HIS A N 1
ATOM 1719 C CA . HIS A 1 222 ? 7.099 3.936 13.603 1.00 96.19 222 HIS A CA 1
ATOM 1720 C C . HIS A 1 222 ? 5.849 4.778 13.848 1.00 96.19 222 HIS A C 1
ATOM 1722 O O . HIS A 1 222 ? 5.808 5.542 14.807 1.00 96.19 222 HIS A O 1
ATOM 1728 N N . MET A 1 223 ? 4.796 4.594 13.051 1.00 97.19 223 MET A N 1
ATOM 1729 C CA . MET A 1 223 ? 3.544 5.325 13.224 1.00 97.19 223 MET A CA 1
ATOM 1730 C C . MET A 1 223 ? 2.861 5.005 14.557 1.00 97.19 223 MET A C 1
ATOM 1732 O O . MET A 1 223 ? 2.380 5.916 15.233 1.00 97.19 223 MET A O 1
ATOM 1736 N N . ALA A 1 224 ? 2.842 3.735 14.970 1.00 97.25 224 ALA A N 1
ATOM 1737 C CA . ALA A 1 224 ? 2.305 3.327 16.266 1.00 97.25 224 ALA A CA 1
ATOM 1738 C C . ALA A 1 224 ? 3.074 3.972 17.428 1.00 97.25 224 ALA A C 1
ATOM 1740 O O . ALA A 1 224 ? 2.459 4.542 18.332 1.00 97.25 224 ALA A O 1
ATOM 1741 N N . ALA A 1 225 ? 4.408 3.941 17.375 1.00 96.50 225 ALA A N 1
ATOM 1742 C CA . ALA A 1 225 ? 5.267 4.530 18.397 1.00 96.50 225 ALA A CA 1
ATOM 1743 C C . ALA A 1 225 ? 5.129 6.060 18.458 1.00 96.50 225 ALA A C 1
ATOM 1745 O O . ALA A 1 225 ? 4.900 6.620 19.531 1.00 96.50 225 ALA A O 1
ATOM 1746 N N . GLN A 1 226 ? 5.211 6.721 17.303 1.00 96.50 226 GLN A N 1
ATOM 1747 C CA . GLN A 1 226 ? 5.197 8.176 17.159 1.00 96.50 226 GLN A CA 1
ATOM 1748 C C . GLN A 1 226 ? 3.851 8.795 17.534 1.00 96.50 226 GLN A C 1
ATOM 1750 O O . GLN A 1 226 ? 3.804 9.872 18.121 1.00 96.50 226 GLN A O 1
ATOM 1755 N N . THR A 1 227 ? 2.745 8.115 17.226 1.00 96.25 227 THR A N 1
ATOM 1756 C CA . THR A 1 227 ? 1.408 8.591 17.610 1.00 96.25 227 THR A CA 1
ATOM 1757 C C . THR A 1 227 ? 1.023 8.193 19.033 1.00 96.25 227 THR A C 1
ATOM 1759 O O . THR A 1 227 ? -0.007 8.651 19.514 1.00 96.25 227 THR A O 1
ATOM 1762 N N . HIS A 1 228 ? 1.831 7.378 19.724 1.00 96.44 228 HIS A N 1
ATOM 1763 C CA . HIS A 1 228 ? 1.508 6.778 21.024 1.00 96.44 228 HIS A CA 1
ATOM 1764 C C . HIS A 1 228 ? 0.217 5.946 20.992 1.00 96.44 228 HIS A C 1
ATOM 1766 O O . HIS A 1 228 ? -0.655 6.079 21.856 1.00 96.44 228 HIS A O 1
ATOM 1772 N N . ALA A 1 229 ? 0.089 5.095 19.972 1.00 97.56 229 ALA A N 1
ATOM 1773 C CA . ALA A 1 229 ? -1.032 4.176 19.841 1.00 97.56 229 ALA A CA 1
ATOM 1774 C C . ALA A 1 229 ? -1.135 3.252 21.060 1.00 97.56 229 ALA A C 1
ATOM 1776 O O . ALA A 1 229 ? -0.131 2.784 21.599 1.00 97.56 229 ALA A O 1
ATOM 1777 N N . ALA A 1 230 ? -2.364 2.967 21.486 1.00 97.12 230 ALA A N 1
ATOM 1778 C CA . ALA A 1 230 ? -2.602 2.061 22.603 1.00 97.12 230 ALA A CA 1
ATOM 1779 C C . ALA A 1 230 ? -2.336 0.602 22.223 1.00 97.12 230 ALA A C 1
ATOM 1781 O O . ALA A 1 230 ? -1.860 -0.173 23.050 1.00 97.12 230 ALA A O 1
ATOM 1782 N N . GLU A 1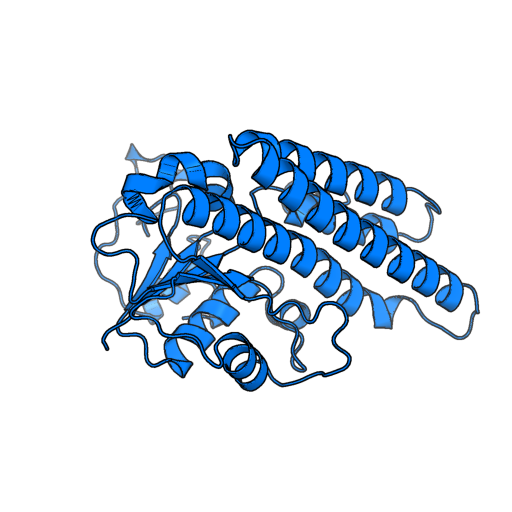 231 ? -2.626 0.247 20.970 1.00 95.75 231 GLU A N 1
ATOM 1783 C CA . GLU A 1 231 ? -2.329 -1.060 20.397 1.00 95.75 231 GLU A CA 1
ATOM 1784 C C . GLU A 1 231 ? -1.858 -0.916 18.945 1.00 95.75 231 GLU A C 1
ATOM 1786 O O . GLU A 1 231 ? -2.387 -0.113 18.169 1.00 95.75 231 GLU A O 1
ATOM 1791 N N . ALA A 1 232 ? -0.872 -1.738 18.589 1.00 95.31 232 ALA A N 1
ATOM 1792 C CA . ALA A 1 232 ? -0.395 -1.936 17.230 1.00 95.31 232 ALA A CA 1
ATOM 1793 C C . ALA A 1 232 ? -0.897 -3.308 16.751 1.00 95.31 232 ALA A C 1
ATOM 1795 O O . ALA A 1 232 ? -0.525 -4.343 17.307 1.00 95.31 232 ALA A O 1
ATOM 1796 N N . ILE A 1 233 ? -1.772 -3.330 15.745 1.00 94.88 233 ILE A N 1
ATOM 1797 C CA . ILE A 1 233 ? -2.488 -4.540 15.313 1.00 94.88 233 ILE A CA 1
ATOM 1798 C C . ILE A 1 233 ? -2.046 -4.933 13.905 1.00 94.88 233 ILE A C 1
ATOM 1800 O O . ILE A 1 233 ? -2.043 -4.111 12.997 1.00 94.88 233 ILE A O 1
ATOM 1804 N N . ILE A 1 234 ? -1.725 -6.208 13.686 1.00 92.38 234 ILE A N 1
ATOM 1805 C CA . ILE A 1 234 ? -1.405 -6.729 12.351 1.00 92.38 234 ILE A CA 1
ATOM 1806 C C . ILE A 1 234 ? -2.482 -7.720 11.914 1.00 92.38 234 ILE A C 1
ATOM 1808 O O . ILE A 1 234 ? -2.664 -8.775 12.522 1.00 92.38 234 ILE A O 1
ATOM 1812 N N . HIS A 1 235 ? -3.147 -7.412 10.805 1.00 91.62 235 HIS A N 1
ATOM 1813 C CA . HIS A 1 235 ? -4.146 -8.274 10.181 1.00 91.62 235 HIS A CA 1
ATOM 1814 C C . HIS A 1 235 ? -3.486 -9.215 9.171 1.00 91.62 235 HIS A C 1
ATOM 1816 O O . HIS A 1 235 ? -3.005 -8.783 8.117 1.00 91.62 235 HIS A O 1
ATOM 1822 N N . LYS A 1 236 ? -3.483 -10.515 9.485 1.00 84.50 236 LYS A N 1
ATOM 1823 C CA . LYS A 1 236 ? -2.948 -11.591 8.634 1.00 84.50 236 LYS A CA 1
ATOM 1824 C C . LYS A 1 236 ? -4.006 -12.646 8.327 1.00 84.50 236 LYS A C 1
ATOM 1826 O O . LYS A 1 236 ? -4.996 -12.778 9.041 1.00 84.50 236 LYS A O 1
ATOM 1831 N N . GLU A 1 237 ? -3.763 -13.445 7.291 1.00 79.69 237 GLU A N 1
ATOM 1832 C CA . GLU A 1 237 ? -4.639 -14.559 6.911 1.00 79.69 237 GLU A CA 1
ATOM 1833 C C . GLU A 1 237 ? -4.632 -15.740 7.911 1.00 79.69 237 GLU A C 1
ATOM 1835 O O . GLU A 1 237 ? -5.515 -16.595 7.863 1.00 79.69 237 GLU A O 1
ATOM 1840 N N . PHE A 1 238 ? -3.646 -15.802 8.813 1.00 80.31 238 PHE A N 1
ATOM 1841 C CA . PHE A 1 238 ? -3.538 -16.800 9.879 1.00 80.31 238 PHE A CA 1
ATOM 1842 C C . PHE A 1 238 ? -2.981 -16.178 11.163 1.00 80.31 238 PHE A C 1
ATOM 1844 O O . PHE A 1 238 ? -2.279 -15.169 11.141 1.00 80.31 238 PHE A O 1
ATOM 1851 N N . HIS A 1 239 ? -3.283 -16.805 12.300 1.00 84.88 239 HIS A N 1
ATOM 1852 C CA . HIS A 1 239 ? -2.706 -16.415 13.584 1.00 84.88 239 HIS A CA 1
ATOM 1853 C C . HIS A 1 239 ? -1.255 -16.876 13.695 1.00 84.88 239 HIS A C 1
ATOM 1855 O O . HIS A 1 239 ? -0.891 -17.915 13.136 1.00 84.88 239 HIS A O 1
ATOM 1861 N N . LEU A 1 240 ? -0.469 -16.179 14.519 1.00 85.88 240 LEU A N 1
ATOM 1862 C CA . LEU A 1 240 ? 0.802 -16.708 15.000 1.00 85.88 240 LEU A CA 1
ATOM 1863 C C . LEU A 1 240 ? 0.575 -18.108 15.586 1.00 85.88 240 LEU A C 1
ATOM 1865 O O . LEU A 1 240 ? -0.278 -18.307 16.457 1.00 85.88 240 LEU A O 1
ATOM 1869 N N . SER A 1 241 ? 1.295 -19.083 15.046 1.00 87.69 241 SER A N 1
ATOM 1870 C CA . SER A 1 241 ? 1.021 -20.500 15.255 1.00 87.69 241 SER A CA 1
ATOM 1871 C C . SER A 1 241 ? 2.299 -21.268 15.571 1.00 87.69 241 SER A C 1
ATOM 1873 O O . SER A 1 241 ? 3.399 -20.811 15.280 1.00 87.69 241 SER A O 1
ATOM 1875 N N . SER A 1 242 ? 2.155 -22.458 16.154 1.00 87.94 242 SER A N 1
ATOM 1876 C CA . SER A 1 242 ? 3.274 -23.338 16.520 1.00 87.94 242 SER A CA 1
ATOM 1877 C C . SER A 1 242 ? 4.143 -23.803 15.340 1.00 87.94 242 SER A C 1
ATOM 1879 O O . SER A 1 242 ? 5.233 -24.315 15.570 1.00 87.94 242 SER A O 1
ATOM 1881 N N . ALA A 1 243 ? 3.648 -23.686 14.105 1.00 86.38 243 ALA A N 1
ATOM 1882 C CA . ALA A 1 243 ? 4.344 -23.963 12.847 1.00 86.38 243 ALA A CA 1
ATOM 1883 C C . ALA A 1 243 ? 3.639 -23.216 11.695 1.00 86.38 243 ALA A C 1
ATOM 1885 O O . ALA A 1 243 ? 2.517 -22.740 11.887 1.00 86.38 243 ALA A O 1
ATOM 1886 N N . ASP A 1 244 ? 4.261 -23.146 10.509 1.00 84.62 244 ASP A N 1
ATOM 1887 C CA . ASP A 1 244 ? 3.648 -22.552 9.310 1.00 84.62 244 ASP A CA 1
ATOM 1888 C C . ASP A 1 244 ? 2.455 -23.405 8.825 1.00 84.62 244 ASP A C 1
ATOM 1890 O O . ASP A 1 244 ? 2.654 -24.534 8.347 1.00 84.62 244 ASP A O 1
ATOM 1894 N N . PRO A 1 245 ? 1.213 -22.882 8.880 1.00 85.25 245 PRO A N 1
ATOM 1895 C CA . PRO A 1 245 ? 0.033 -23.620 8.441 1.00 85.25 245 PRO A CA 1
ATOM 1896 C C . PRO A 1 245 ? 0.051 -23.985 6.951 1.00 85.25 245 PRO A C 1
ATOM 1898 O O . PRO A 1 245 ? -0.624 -24.936 6.557 1.00 85.25 245 PRO A O 1
ATOM 1901 N N . LYS A 1 246 ? 0.814 -23.270 6.113 1.00 83.81 246 LYS A N 1
ATOM 1902 C CA . LYS A 1 246 ? 0.966 -23.580 4.681 1.00 83.81 246 LYS A CA 1
ATOM 1903 C C . LYS A 1 246 ? 1.834 -24.818 4.447 1.00 83.81 246 LYS A C 1
ATOM 1905 O O . LYS A 1 246 ? 1.670 -25.470 3.420 1.00 83.81 246 LYS A O 1
ATOM 1910 N N . LEU A 1 247 ? 2.728 -25.149 5.382 1.00 86.19 247 LEU A N 1
ATOM 1911 C CA . LEU A 1 247 ? 3.611 -26.314 5.284 1.00 86.19 247 LEU A CA 1
ATOM 1912 C C . LEU A 1 247 ? 3.002 -27.560 5.924 1.00 86.19 247 LEU A C 1
ATOM 1914 O O . LEU A 1 247 ? 3.091 -28.644 5.352 1.00 86.19 247 LEU A O 1
ATOM 1918 N N . VAL A 1 248 ? 2.393 -27.418 7.105 1.00 88.75 248 VAL A N 1
ATOM 1919 C CA . VAL A 1 248 ? 1.905 -28.573 7.881 1.00 88.75 248 VAL A CA 1
ATOM 1920 C C . VAL A 1 248 ? 0.385 -28.739 7.856 1.00 88.75 248 VAL A C 1
ATOM 1922 O O . VAL A 1 248 ? -0.115 -29.763 8.313 1.00 88.75 248 VAL A O 1
ATOM 1925 N N . GLY A 1 249 ? -0.357 -27.782 7.295 1.00 88.44 249 GLY A N 1
ATOM 1926 C CA . GLY A 1 249 ? -1.821 -27.776 7.270 1.00 88.44 249 GLY A CA 1
ATOM 1927 C C . GLY A 1 249 ? -2.449 -27.190 8.541 1.00 88.44 249 GLY A C 1
ATOM 1928 O O . GLY A 1 249 ? -1.874 -27.247 9.629 1.00 88.44 249 GLY A O 1
ATOM 1929 N N . LEU A 1 250 ? -3.660 -26.635 8.404 1.00 87.12 250 LEU A N 1
ATOM 1930 C CA . LEU A 1 250 ? -4.375 -25.939 9.487 1.00 87.12 250 LEU A CA 1
ATOM 1931 C C . LEU A 1 250 ? -4.701 -26.842 10.688 1.00 87.12 250 LEU A C 1
ATOM 1933 O O . LEU A 1 250 ? -4.701 -26.370 11.821 1.00 87.12 250 LEU A O 1
ATOM 1937 N N . ASP A 1 251 ? -4.923 -28.136 10.457 1.00 91.50 251 ASP A N 1
ATOM 1938 C CA . ASP A 1 251 ? -5.264 -29.095 11.517 1.00 91.50 251 ASP A CA 1
ATOM 1939 C C . ASP A 1 251 ? -4.064 -29.458 12.409 1.00 91.50 251 ASP A C 1
ATOM 1941 O O . ASP A 1 251 ? -4.236 -29.976 13.513 1.00 91.50 251 ASP A O 1
ATOM 1945 N N . ASN A 1 252 ? -2.841 -29.166 11.951 1.00 91.75 252 ASN A N 1
ATOM 1946 C CA . ASN A 1 252 ? -1.597 -29.531 12.631 1.00 91.75 252 ASN A CA 1
ATOM 1947 C C . ASN A 1 252 ? -0.920 -28.349 13.340 1.00 91.75 252 ASN A C 1
ATOM 1949 O O . ASN A 1 252 ? 0.189 -28.494 13.859 1.00 91.75 252 ASN A O 1
ATOM 1953 N N . VAL A 1 253 ? -1.570 -27.183 13.390 1.00 90.31 253 VAL A N 1
ATOM 1954 C CA . VAL A 1 253 ? -1.038 -25.991 14.059 1.00 90.31 253 VAL A CA 1
ATOM 1955 C C . VAL A 1 253 ? -1.847 -25.615 15.296 1.00 90.31 253 VAL A C 1
ATOM 1957 O O . VAL A 1 253 ? -3.061 -25.796 15.364 1.00 90.31 253 VAL A O 1
ATOM 1960 N N . ARG A 1 254 ? -1.172 -25.049 16.301 1.00 89.94 254 ARG A N 1
ATOM 1961 C CA . ARG A 1 254 ? -1.811 -24.467 17.489 1.00 89.94 254 ARG A CA 1
ATOM 1962 C C . ARG A 1 254 ? -1.574 -22.967 17.521 1.00 89.94 254 ARG A C 1
ATOM 1964 O O . ARG A 1 254 ? -0.434 -22.530 17.385 1.00 89.94 254 ARG A O 1
ATOM 1971 N N . LYS A 1 255 ? -2.639 -22.195 17.750 1.00 89.75 255 LYS A N 1
ATOM 1972 C CA . LYS A 1 255 ? -2.556 -20.736 17.904 1.00 89.75 255 LYS A CA 1
ATOM 1973 C C . LYS A 1 255 ? -1.737 -20.385 19.148 1.00 89.75 255 LYS A C 1
ATOM 1975 O O . LYS A 1 255 ? -1.999 -20.912 20.230 1.00 89.75 255 LYS A O 1
ATOM 1980 N N . ILE A 1 256 ? -0.794 -19.464 18.998 1.00 87.56 256 ILE A N 1
ATOM 1981 C CA . ILE A 1 256 ? -0.039 -18.867 20.100 1.00 87.56 256 ILE A CA 1
ATOM 1982 C C . ILE A 1 256 ? -0.798 -17.608 20.526 1.00 87.56 256 ILE A C 1
ATOM 1984 O O . ILE A 1 256 ? -0.856 -16.633 19.786 1.00 87.56 256 ILE A O 1
ATOM 1988 N N . GLY A 1 257 ? -1.445 -17.651 21.695 1.00 84.75 257 GLY A N 1
ATOM 1989 C CA . GLY A 1 257 ? -2.331 -16.566 22.141 1.00 84.75 257 GLY A CA 1
ATOM 1990 C C . GLY A 1 257 ? -1.609 -15.371 22.770 1.00 84.75 257 GLY A C 1
ATOM 1991 O O . GLY A 1 257 ? -1.985 -14.231 22.529 1.00 84.75 257 GLY A O 1
ATOM 1992 N N . ARG A 1 258 ? -0.584 -15.620 23.591 1.00 87.62 258 ARG A N 1
ATOM 1993 C CA . ARG A 1 258 ? 0.244 -14.586 24.229 1.00 87.62 258 ARG A CA 1
ATOM 1994 C C . ARG A 1 258 ? 1.707 -14.978 24.105 1.00 87.62 258 ARG A C 1
ATOM 1996 O O . ARG A 1 258 ? 2.045 -16.135 24.341 1.00 87.62 258 ARG A O 1
ATOM 2003 N N . THR A 1 259 ? 2.544 -14.014 23.753 1.00 87.50 259 THR A N 1
ATOM 2004 C CA . THR A 1 259 ? 3.988 -14.184 23.580 1.00 87.50 259 THR A CA 1
ATOM 2005 C C . THR A 1 259 ? 4.709 -12.873 23.909 1.00 87.50 259 THR A C 1
ATOM 2007 O O . THR A 1 259 ? 4.052 -11.838 24.018 1.00 87.50 259 THR A O 1
ATOM 2010 N N . SER A 1 260 ? 6.030 -12.910 24.091 1.00 87.62 260 SER A N 1
ATOM 2011 C CA . SER A 1 260 ? 6.878 -11.711 24.172 1.00 87.62 260 SER A CA 1
ATOM 2012 C C . SER A 1 260 ? 7.468 -11.352 22.802 1.00 87.62 260 SER A C 1
ATOM 2014 O O . SER A 1 260 ? 7.471 -12.194 21.897 1.00 87.62 260 SER A O 1
ATOM 2016 N N . TYR A 1 261 ? 7.993 -10.127 22.675 1.00 83.50 261 TYR A N 1
ATOM 2017 C CA . TYR A 1 261 ? 8.693 -9.653 21.474 1.00 83.50 261 TYR A CA 1
ATOM 2018 C C . TYR A 1 261 ? 9.848 -10.579 21.081 1.00 83.50 261 TYR A C 1
ATOM 2020 O O . TYR A 1 261 ? 9.875 -11.040 19.947 1.00 83.50 261 TYR A O 1
ATOM 2028 N N . ASP A 1 262 ? 10.696 -10.979 22.035 1.00 83.06 262 ASP A N 1
ATOM 2029 C CA . ASP A 1 262 ? 11.828 -11.884 21.776 1.00 83.06 262 ASP A CA 1
ATOM 2030 C C . ASP A 1 262 ? 11.400 -13.202 21.113 1.00 83.06 262 ASP A C 1
ATOM 2032 O O . ASP A 1 262 ? 12.041 -13.696 20.188 1.00 83.06 262 ASP A O 1
ATOM 2036 N N . VAL A 1 263 ? 10.294 -13.793 21.578 1.00 83.12 263 VAL A N 1
ATOM 2037 C CA . VAL A 1 263 ? 9.793 -15.058 21.024 1.00 83.12 263 VAL A CA 1
ATOM 2038 C C . VAL A 1 263 ? 9.165 -14.833 19.647 1.00 83.12 263 VAL A C 1
ATOM 2040 O O . VAL A 1 263 ? 9.340 -15.665 18.759 1.00 83.12 263 VAL A O 1
ATOM 2043 N N . ALA A 1 264 ? 8.444 -13.726 19.448 1.00 81.81 264 ALA A N 1
ATOM 2044 C CA . ALA A 1 264 ? 7.868 -13.384 18.148 1.00 81.81 264 ALA A CA 1
ATOM 2045 C C . ALA A 1 264 ? 8.951 -13.106 17.090 1.00 81.81 264 ALA A C 1
ATOM 2047 O O . ALA A 1 264 ? 8.815 -13.555 15.950 1.00 81.81 264 ALA A O 1
ATOM 2048 N N . ASP A 1 265 ? 10.035 -12.435 17.480 1.00 79.75 265 ASP A N 1
ATOM 2049 C CA . ASP A 1 265 ? 11.201 -12.177 16.635 1.00 79.75 265 ASP A CA 1
ATOM 2050 C C . ASP A 1 265 ? 11.907 -13.484 16.243 1.00 79.75 265 ASP A C 1
ATOM 2052 O O . ASP A 1 265 ? 12.071 -13.795 15.061 1.00 79.75 265 ASP A O 1
ATOM 2056 N N . GLN A 1 266 ? 12.220 -14.338 17.223 1.00 81.88 266 GLN A N 1
ATOM 2057 C CA . GLN A 1 266 ? 12.840 -15.638 16.950 1.00 81.88 266 GLN A CA 1
ATOM 2058 C C . GLN A 1 266 ? 11.982 -16.524 16.039 1.00 81.88 266 GLN A C 1
ATOM 2060 O O . GLN A 1 266 ? 12.514 -17.172 15.139 1.00 81.88 266 GLN A O 1
ATOM 2065 N N . LEU A 1 267 ? 10.660 -16.546 16.232 1.00 78.56 267 LEU A N 1
ATOM 2066 C CA . LEU A 1 267 ? 9.749 -17.295 15.361 1.00 78.56 267 LEU A CA 1
ATOM 2067 C C . LEU A 1 267 ? 9.710 -16.728 13.935 1.00 78.56 267 LEU A C 1
ATOM 2069 O O . LEU A 1 267 ? 9.694 -17.505 12.977 1.00 78.56 267 LEU A O 1
ATOM 2073 N N . SER A 1 268 ? 9.761 -15.402 13.791 1.00 76.50 268 SER A N 1
ATOM 2074 C CA . SER A 1 268 ? 9.805 -14.729 12.486 1.00 76.50 268 SER A CA 1
ATOM 2075 C C . SER A 1 268 ? 11.081 -15.068 11.720 1.00 76.50 268 SER A C 1
ATOM 2077 O O . SER A 1 268 ? 11.011 -15.411 10.539 1.00 76.50 268 SER A O 1
ATOM 2079 N N . ASN A 1 269 ? 12.221 -15.124 12.412 1.00 71.88 269 ASN A N 1
ATOM 2080 C CA . ASN A 1 269 ? 13.500 -15.561 11.845 1.00 71.88 269 ASN A CA 1
ATOM 2081 C C . ASN A 1 269 ? 13.510 -17.038 11.401 1.00 71.88 269 ASN A C 1
ATOM 2083 O O . ASN A 1 269 ? 14.289 -17.419 10.529 1.00 71.88 269 ASN A O 1
ATOM 2087 N N . LEU A 1 270 ? 12.631 -17.875 11.959 1.00 71.94 270 LEU A N 1
ATOM 2088 C CA . LEU A 1 270 ? 12.479 -19.290 11.592 1.00 71.94 270 LEU A CA 1
ATOM 2089 C C . LEU A 1 270 ? 11.461 -19.523 10.460 1.00 71.94 270 LEU A C 1
ATOM 2091 O O . LEU A 1 270 ? 11.101 -20.667 10.179 1.00 71.94 270 LEU A O 1
ATOM 2095 N N . GLY A 1 271 ? 10.992 -18.458 9.802 1.00 65.25 271 GLY A N 1
ATOM 2096 C CA . GLY A 1 271 ? 10.038 -18.531 8.693 1.00 65.25 271 GLY A CA 1
ATOM 2097 C C . GLY A 1 271 ? 8.571 -18.554 9.125 1.00 65.2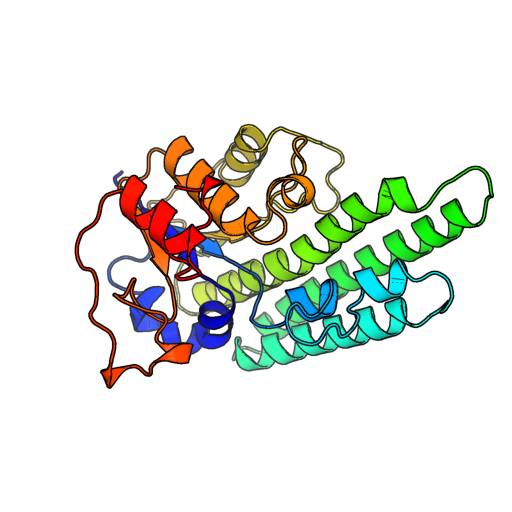5 271 GLY A C 1
ATOM 2098 O O . GLY A 1 271 ? 7.686 -18.601 8.273 1.00 65.25 271 GLY A O 1
ATOM 2099 N N . MET A 1 272 ? 8.288 -18.468 10.428 1.00 68.88 272 MET A N 1
ATOM 2100 C CA . MET A 1 272 ? 6.948 -18.165 10.922 1.00 68.88 272 MET A CA 1
ATOM 2101 C C . MET A 1 272 ? 6.829 -16.639 10.983 1.00 68.88 272 MET A C 1
ATOM 2103 O O . MET A 1 272 ? 6.892 -16.058 12.061 1.00 68.88 272 MET A O 1
ATOM 2107 N N . GLU A 1 273 ? 6.682 -15.982 9.825 1.00 63.88 273 GLU A N 1
ATOM 2108 C CA . GLU A 1 273 ? 6.600 -14.514 9.718 1.00 63.88 273 GLU A CA 1
ATOM 2109 C C . GLU A 1 273 ? 5.442 -13.946 10.565 1.00 63.88 273 GLU A C 1
ATOM 2111 O O . GLU A 1 273 ? 4.300 -13.823 10.104 1.00 63.88 273 GLU A O 1
ATOM 2116 N N . ALA A 1 274 ? 5.718 -13.575 11.816 1.00 65.25 274 ALA A N 1
ATOM 2117 C CA . ALA A 1 274 ? 4.782 -12.886 12.696 1.00 65.25 274 ALA A CA 1
ATOM 2118 C C . ALA A 1 274 ? 4.813 -11.385 12.389 1.00 65.25 274 ALA A C 1
ATOM 2120 O O . ALA A 1 274 ? 3.776 -10.784 12.110 1.00 65.25 274 ALA A O 1
ATOM 2121 N N . ILE A 1 275 ? 6.021 -10.832 12.330 1.00 71.12 275 ILE A N 1
ATOM 2122 C CA . ILE A 1 275 ? 6.362 -9.444 12.016 1.00 71.12 275 ILE A CA 1
ATOM 2123 C C . ILE A 1 275 ? 7.821 -9.422 11.535 1.00 71.12 275 ILE A C 1
ATOM 2125 O O . ILE A 1 275 ? 8.600 -10.304 11.892 1.00 71.12 275 ILE A O 1
ATOM 2129 N N . HIS A 1 276 ? 8.203 -8.462 10.703 1.00 68.75 276 HIS A N 1
ATOM 2130 C CA . HIS A 1 276 ? 9.590 -8.246 10.325 1.00 68.75 276 HIS A CA 1
ATOM 2131 C C . HIS A 1 276 ? 10.419 -7.979 11.597 1.00 68.75 276 HIS A C 1
ATOM 2133 O O . HIS A 1 276 ? 10.019 -7.114 12.374 1.00 68.75 276 HIS A O 1
ATOM 2139 N N . PRO A 1 277 ? 11.562 -8.660 11.810 1.00 65.88 277 PRO A N 1
ATOM 2140 C CA . PRO A 1 277 ? 12.399 -8.521 13.009 1.00 65.88 277 PRO A CA 1
ATOM 2141 C C . PRO A 1 277 ? 12.648 -7.075 13.443 1.00 65.88 277 PRO A C 1
ATOM 2143 O O . PRO A 1 277 ? 12.421 -6.711 14.586 1.00 65.88 277 PRO A O 1
ATOM 2146 N N . ASN A 1 278 ? 13.019 -6.216 12.490 1.00 68.00 278 ASN A N 1
ATOM 2147 C CA . ASN A 1 278 ? 13.325 -4.807 12.765 1.00 68.00 278 ASN A CA 1
ATOM 2148 C C . ASN A 1 278 ? 12.094 -3.919 13.045 1.00 68.00 278 ASN A C 1
ATOM 2150 O O . ASN A 1 278 ? 12.260 -2.727 13.276 1.00 68.00 278 ASN A O 1
ATOM 2154 N N . ALA A 1 279 ? 10.875 -4.455 12.948 1.00 60.56 279 ALA A N 1
ATOM 2155 C CA . ALA A 1 279 ? 9.635 -3.735 13.243 1.00 60.56 279 ALA A CA 1
ATOM 2156 C C . ALA A 1 279 ? 9.027 -4.109 14.610 1.00 60.56 279 ALA A C 1
ATOM 2158 O O . ALA A 1 279 ? 8.073 -3.453 15.030 1.00 60.56 279 ALA A O 1
ATOM 2159 N N . ALA A 1 280 ? 9.529 -5.163 15.268 1.00 57.59 280 ALA A N 1
ATOM 2160 C CA . ALA A 1 280 ? 9.128 -5.584 16.615 1.00 57.59 280 ALA A CA 1
ATOM 2161 C C . ALA A 1 280 ? 9.879 -4.798 17.696 1.00 57.59 280 ALA A C 1
ATOM 2163 O O . ALA A 1 280 ? 9.240 -4.504 18.732 1.00 57.59 280 ALA A O 1
#

pLDDT: mean 90.06, std 10.27, range [53.72, 98.88]